Protein AF-A0A1Y2I4Z7-F1 (afdb_monomer_lite)

Organism: Trametes coccinea (strain BRFM310) (NCBI:txid1353009)

Structure (mmCIF, N/CA/C/O backbone):
data_AF-A0A1Y2I4Z7-F1
#
_entry.id   AF-A0A1Y2I4Z7-F1
#
loop_
_atom_site.group_PDB
_atom_site.id
_atom_site.type_symbol
_atom_site.label_atom_id
_atom_site.label_alt_id
_atom_site.label_comp_id
_atom_site.label_asym_id
_atom_site.label_entity_id
_atom_site.label_seq_id
_atom_site.pdbx_PDB_ins_code
_atom_site.Cartn_x
_atom_site.Cartn_y
_atom_site.Cartn_z
_atom_site.occupancy
_atom_site.B_iso_or_equiv
_atom_site.auth_seq_id
_atom_site.auth_comp_id
_atom_site.auth_asym_id
_atom_site.auth_atom_id
_atom_site.pdbx_PDB_model_num
ATOM 1 N N . MET A 1 1 ? 44.985 -21.380 -40.571 1.00 80.31 1 MET A N 1
ATOM 2 C CA . MET A 1 1 ? 44.219 -20.378 -41.349 1.00 80.31 1 MET A CA 1
ATOM 3 C C . MET A 1 1 ? 42.754 -20.768 -41.270 1.00 80.31 1 MET A C 1
ATOM 5 O O . MET A 1 1 ? 42.508 -21.941 -41.023 1.00 80.31 1 MET A O 1
ATOM 9 N N . ILE A 1 2 ? 41.824 -19.826 -41.401 1.00 89.62 2 ILE A N 1
ATOM 10 C CA . ILE A 1 2 ? 40.376 -20.087 -41.290 1.00 89.62 2 ILE A CA 1
ATOM 11 C C . ILE A 1 2 ? 39.738 -19.894 -42.669 1.00 89.62 2 ILE A C 1
ATOM 13 O O . ILE A 1 2 ? 40.166 -19.005 -43.411 1.00 89.62 2 ILE A O 1
ATOM 17 N N . SER A 1 3 ? 38.774 -20.738 -43.043 1.00 92.12 3 SER A N 1
ATOM 18 C CA . SER A 1 3 ? 38.054 -20.562 -44.308 1.00 92.12 3 SER A CA 1
ATOM 19 C C . SER A 1 3 ? 37.173 -19.303 -44.256 1.00 92.12 3 SER A C 1
ATOM 21 O O . SER A 1 3 ? 36.785 -18.843 -43.183 1.00 92.12 3 SER A O 1
ATOM 23 N N . ILE A 1 4 ? 36.870 -18.706 -45.410 1.00 88.81 4 ILE A N 1
ATOM 24 C CA . ILE A 1 4 ? 35.991 -17.526 -45.450 1.00 88.81 4 ILE A CA 1
ATOM 25 C C . ILE A 1 4 ? 34.579 -17.900 -44.980 1.00 88.81 4 ILE A C 1
ATOM 27 O O . ILE A 1 4 ? 33.973 -17.138 -44.234 1.00 88.81 4 ILE A O 1
ATOM 31 N N . GLU A 1 5 ? 34.089 -19.083 -45.360 1.00 89.38 5 GLU A N 1
ATOM 32 C CA . GLU A 1 5 ? 32.770 -19.594 -44.968 1.00 89.38 5 GLU A CA 1
ATOM 33 C C . GLU A 1 5 ? 32.648 -19.730 -43.445 1.00 89.38 5 GLU A C 1
ATOM 35 O O . GLU A 1 5 ? 31.709 -19.190 -42.861 1.00 89.38 5 GLU A O 1
ATOM 40 N N . ASP A 1 6 ? 33.640 -20.342 -42.788 1.00 91.25 6 ASP A N 1
ATOM 41 C CA . ASP A 1 6 ? 33.650 -20.487 -41.325 1.00 91.25 6 ASP A CA 1
ATOM 42 C C . ASP A 1 6 ? 33.709 -19.126 -40.620 1.00 91.25 6 ASP A C 1
ATOM 44 O O . ASP A 1 6 ? 33.075 -18.918 -39.586 1.00 91.25 6 ASP A O 1
ATOM 48 N N . ALA A 1 7 ? 34.467 -18.173 -41.171 1.00 89.81 7 ALA A N 1
ATOM 49 C CA . ALA A 1 7 ? 34.598 -16.848 -40.578 1.00 89.81 7 ALA A CA 1
ATOM 50 C C . ALA A 1 7 ? 33.303 -16.028 -40.684 1.00 89.81 7 ALA A C 1
ATOM 52 O O . ALA A 1 7 ? 32.932 -15.351 -39.724 1.00 89.81 7 ALA A O 1
ATOM 53 N N . VAL A 1 8 ? 32.604 -16.110 -41.821 1.00 91.00 8 VAL A N 1
ATOM 54 C CA . VAL A 1 8 ? 31.287 -15.483 -42.018 1.00 91.00 8 VAL A CA 1
ATOM 55 C C . VAL A 1 8 ? 30.248 -16.122 -41.095 1.00 91.00 8 VAL A C 1
ATOM 57 O O . VAL A 1 8 ? 29.536 -15.402 -40.397 1.00 91.00 8 VAL A O 1
ATOM 60 N N . ALA A 1 9 ? 30.210 -17.455 -41.012 1.00 92.94 9 ALA A N 1
ATOM 61 C CA . ALA A 1 9 ? 29.310 -18.160 -40.100 1.00 92.94 9 ALA A CA 1
ATOM 62 C C . ALA A 1 9 ? 29.535 -17.739 -38.636 1.00 92.94 9 ALA A C 1
ATOM 64 O O . ALA A 1 9 ? 28.575 -17.448 -37.924 1.00 92.94 9 ALA A O 1
ATOM 65 N N . ALA A 1 10 ? 30.796 -17.608 -38.209 1.00 92.81 10 ALA A N 1
ATOM 66 C CA . ALA A 1 10 ? 31.134 -17.142 -36.865 1.00 92.81 10 ALA A CA 1
ATOM 67 C C . ALA A 1 10 ? 30.670 -15.697 -36.597 1.00 92.81 10 ALA A C 1
ATOM 69 O O . ALA A 1 10 ? 30.219 -15.394 -35.495 1.00 92.81 10 ALA A O 1
ATOM 70 N N . VAL A 1 11 ? 30.751 -14.794 -37.582 1.00 93.38 11 VAL A N 1
ATOM 71 C CA . VAL A 1 11 ? 30.206 -13.428 -37.452 1.00 93.38 11 VAL A CA 1
ATOM 72 C C . VAL A 1 11 ? 28.692 -13.467 -37.264 1.00 93.38 11 VAL A C 1
ATOM 74 O O . VAL A 1 11 ? 28.186 -12.847 -36.331 1.00 93.38 11 VAL A O 1
ATOM 77 N N . GLN A 1 12 ? 27.979 -14.235 -38.087 1.00 93.31 12 GLN A N 1
ATOM 78 C CA . GLN A 1 12 ? 26.522 -14.362 -38.001 1.00 93.31 12 GLN A CA 1
ATOM 79 C C . GLN A 1 12 ? 26.073 -14.964 -36.664 1.00 93.31 12 GLN A C 1
ATOM 81 O O . GLN A 1 12 ? 25.123 -14.471 -36.051 1.00 93.31 12 GLN A O 1
ATOM 86 N N . GLU A 1 13 ? 26.787 -15.980 -36.174 1.00 95.44 13 GLU A N 1
ATOM 87 C CA . GLU A 1 13 ? 26.562 -16.562 -34.849 1.00 95.44 13 GLU A CA 1
ATOM 88 C C . GLU A 1 13 ? 26.750 -15.514 -33.743 1.00 95.44 13 GLU A C 1
ATOM 90 O O . GLU A 1 13 ? 25.919 -15.397 -32.839 1.00 95.44 13 GLU A O 1
ATOM 95 N N . LYS A 1 14 ? 27.802 -14.692 -33.831 1.00 94.56 14 LYS A N 1
ATOM 96 C CA . LYS A 1 14 ? 28.059 -13.625 -32.857 1.00 94.56 14 LYS A CA 1
ATOM 97 C C . LYS A 1 14 ? 27.005 -12.522 -32.899 1.00 94.56 14 LYS A C 1
ATOM 99 O O . LYS A 1 14 ? 26.568 -12.079 -31.838 1.00 94.56 14 LYS A O 1
ATOM 104 N N . GLU A 1 15 ? 26.544 -12.111 -34.078 1.00 94.75 15 GLU A N 1
ATOM 105 C CA . GLU A 1 15 ? 25.423 -11.170 -34.184 1.00 94.75 15 GLU A CA 1
ATOM 106 C C . GLU A 1 15 ? 24.140 -11.742 -33.568 1.00 94.75 15 GLU A C 1
ATOM 108 O O . GLU A 1 15 ? 23.418 -11.033 -32.864 1.00 94.75 15 GLU A O 1
ATOM 113 N N . ALA A 1 16 ? 23.855 -13.027 -33.799 1.00 93.94 16 ALA A N 1
ATOM 114 C CA . ALA A 1 16 ? 22.710 -13.705 -33.198 1.00 93.94 16 ALA A CA 1
ATOM 115 C C . ALA A 1 16 ? 22.830 -13.777 -31.665 1.00 93.94 16 ALA A C 1
ATOM 117 O O . ALA A 1 16 ? 21.845 -1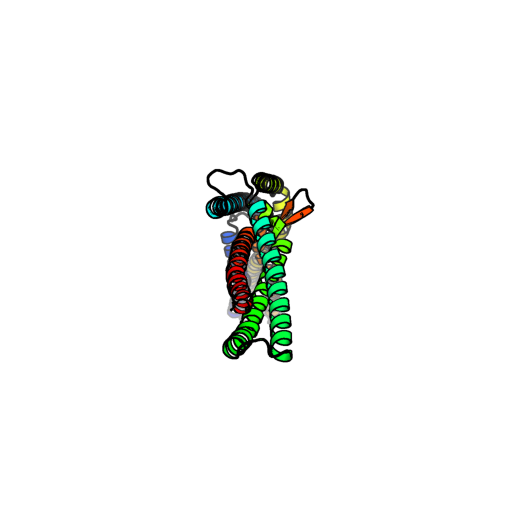3.538 -30.961 1.00 93.94 16 ALA A O 1
ATOM 118 N N . ALA A 1 17 ? 24.031 -14.030 -31.139 1.00 93.12 17 ALA A N 1
ATOM 119 C CA . ALA A 1 17 ? 24.298 -14.012 -29.703 1.00 93.12 17 ALA A CA 1
ATOM 120 C C . ALA A 1 17 ? 24.079 -12.616 -29.093 1.00 93.12 17 ALA A C 1
ATOM 122 O O . ALA A 1 17 ? 23.440 -12.506 -28.048 1.00 93.12 17 ALA A O 1
ATOM 123 N N . ILE A 1 18 ? 24.518 -11.544 -29.766 1.00 94.00 18 ILE A N 1
ATOM 124 C CA . ILE A 1 18 ? 24.272 -10.159 -29.324 1.00 94.00 18 ILE A CA 1
ATOM 125 C C . ILE A 1 18 ? 22.769 -9.850 -29.315 1.00 94.00 18 ILE A C 1
ATOM 127 O O . ILE A 1 18 ? 22.261 -9.333 -28.321 1.00 94.00 18 ILE A O 1
ATOM 131 N N . ARG A 1 19 ? 22.032 -10.215 -30.377 1.00 91.50 19 ARG A N 1
ATOM 132 C CA . ARG A 1 19 ? 20.564 -10.055 -30.418 1.00 91.50 19 ARG A CA 1
ATOM 133 C C . ARG A 1 19 ? 19.892 -10.806 -29.267 1.00 91.50 19 ARG A C 1
ATOM 135 O O . ARG A 1 19 ? 19.023 -10.253 -28.604 1.00 91.50 19 ARG A O 1
ATOM 142 N N . THR A 1 20 ? 20.340 -12.027 -28.983 1.00 90.88 20 THR A N 1
ATOM 143 C CA . THR A 1 20 ? 19.824 -12.842 -27.872 1.00 90.88 20 THR A CA 1
ATOM 144 C C . THR A 1 20 ? 20.112 -12.197 -26.512 1.00 90.88 20 THR A C 1
ATOM 146 O O . THR A 1 20 ? 19.221 -12.129 -25.671 1.00 90.88 20 THR A O 1
ATOM 149 N N . ALA A 1 21 ? 21.314 -11.649 -26.306 1.00 87.69 21 ALA A N 1
ATOM 150 C CA . ALA A 1 21 ? 21.679 -10.940 -25.077 1.00 87.69 21 ALA A CA 1
ATOM 151 C C . ALA A 1 21 ? 20.853 -9.654 -24.847 1.00 87.69 21 ALA A C 1
ATOM 153 O O . ALA A 1 21 ? 20.693 -9.204 -23.708 1.00 87.69 21 ALA A O 1
ATOM 154 N N . CYS A 1 22 ? 20.315 -9.057 -25.914 1.00 88.56 22 CYS A N 1
ATOM 155 C CA . CYS A 1 22 ? 19.410 -7.909 -25.837 1.00 88.56 22 CYS A CA 1
ATOM 156 C C . CYS A 1 22 ? 17.930 -8.305 -25.687 1.00 88.56 22 CYS A C 1
ATOM 158 O O . CYS A 1 22 ? 17.182 -7.588 -25.026 1.00 88.56 22 CYS A O 1
ATOM 160 N N . PHE A 1 23 ? 17.524 -9.460 -26.218 1.00 88.00 23 PHE A N 1
ATOM 161 C CA . PHE A 1 23 ? 16.122 -9.882 -26.321 1.00 88.00 23 PHE A CA 1
ATOM 162 C C . PHE A 1 23 ? 15.366 -9.937 -24.983 1.00 88.00 23 PHE A C 1
ATOM 164 O O . PHE A 1 23 ? 14.227 -9.478 -24.895 1.00 88.00 23 PHE A O 1
ATOM 171 N N . ASP A 1 24 ? 15.992 -10.460 -23.922 1.00 83.50 24 ASP A N 1
ATOM 172 C CA . ASP A 1 24 ? 15.374 -10.535 -22.586 1.00 83.50 24 ASP A CA 1
ATOM 173 C C . ASP A 1 24 ? 14.920 -9.158 -22.084 1.00 83.50 24 ASP A C 1
ATOM 175 O O . ASP A 1 24 ? 13.867 -9.019 -21.457 1.00 83.50 24 ASP A O 1
ATOM 179 N N . TYR A 1 25 ? 15.710 -8.127 -22.376 1.00 85.75 25 TYR A N 1
ATOM 180 C CA . TYR A 1 25 ? 15.371 -6.770 -21.990 1.00 85.75 25 TYR A CA 1
ATOM 181 C C . TYR A 1 25 ? 14.267 -6.182 -22.846 1.00 85.75 25 TYR A C 1
ATOM 183 O O . TYR A 1 25 ? 13.399 -5.523 -22.292 1.00 85.75 25 TYR A O 1
ATOM 191 N N . ASP A 1 26 ? 14.268 -6.414 -24.156 1.00 88.50 26 ASP A N 1
ATOM 192 C CA . ASP A 1 26 ? 13.215 -5.890 -25.028 1.00 88.50 26 ASP A CA 1
ATOM 193 C C . ASP A 1 26 ? 11.845 -6.431 -24.598 1.00 88.50 26 ASP A C 1
ATOM 195 O O . ASP A 1 26 ? 10.867 -5.683 -24.531 1.00 88.50 26 ASP A O 1
ATOM 199 N N . ASN A 1 27 ? 11.795 -7.700 -24.179 1.00 90.31 27 ASN A N 1
ATOM 200 C CA . ASN A 1 27 ? 10.605 -8.294 -23.572 1.00 90.31 27 ASN A CA 1
ATOM 201 C C . ASN A 1 27 ? 10.235 -7.638 -22.236 1.00 90.31 27 ASN A C 1
ATOM 203 O O . ASN A 1 27 ? 9.069 -7.304 -22.014 1.00 90.31 27 ASN A O 1
ATOM 207 N N . ALA A 1 28 ? 11.206 -7.433 -21.344 1.00 90.81 28 ALA A N 1
ATOM 208 C CA . ALA A 1 28 ? 10.962 -6.807 -20.045 1.00 90.81 28 ALA A CA 1
ATOM 209 C C . ALA A 1 28 ? 10.522 -5.337 -20.185 1.00 90.81 28 ALA A C 1
ATOM 211 O O . ALA A 1 28 ? 9.597 -4.889 -19.506 1.00 90.81 28 ALA A O 1
ATOM 212 N N . LEU A 1 29 ? 11.120 -4.602 -21.123 1.00 92.94 29 LEU A N 1
ATOM 213 C CA . LEU A 1 29 ? 10.752 -3.242 -21.486 1.00 92.94 29 LEU A CA 1
ATOM 214 C C . LEU A 1 29 ? 9.343 -3.210 -22.076 1.00 92.94 29 LEU A C 1
ATOM 216 O O . LEU A 1 29 ? 8.536 -2.368 -21.687 1.00 92.94 29 LEU A O 1
ATOM 220 N N . HIS A 1 30 ? 9.013 -4.142 -22.970 1.00 92.69 30 HIS A N 1
ATOM 221 C CA . HIS A 1 30 ? 7.664 -4.270 -23.509 1.00 92.69 30 HIS A CA 1
ATOM 222 C C . HIS A 1 30 ? 6.633 -4.505 -22.395 1.00 92.69 30 HIS A C 1
ATOM 224 O O . HIS A 1 30 ? 5.622 -3.802 -22.334 1.00 92.69 30 HIS A O 1
ATOM 230 N N . HIS A 1 31 ? 6.917 -5.420 -21.463 1.00 93.75 31 HIS A N 1
ATOM 231 C CA . HIS A 1 31 ? 6.061 -5.683 -20.306 1.00 93.75 31 HIS A CA 1
ATOM 232 C C . HIS A 1 31 ? 5.896 -4.446 -19.409 1.00 93.75 31 HIS A C 1
ATOM 234 O O . HIS A 1 31 ? 4.776 -4.097 -19.020 1.00 93.75 31 HIS A O 1
ATOM 240 N N . MET A 1 32 ? 6.992 -3.742 -19.110 1.00 95.19 32 MET A N 1
ATOM 241 C CA . MET A 1 32 ? 6.952 -2.483 -18.367 1.00 95.19 32 MET A CA 1
ATOM 242 C C . MET A 1 32 ? 6.052 -1.470 -19.082 1.00 95.19 32 MET A C 1
ATOM 244 O O . MET A 1 32 ? 5.158 -0.895 -18.464 1.00 95.19 32 MET A O 1
ATOM 248 N N . ARG A 1 33 ? 6.215 -1.289 -20.396 1.00 94.69 33 ARG A N 1
ATOM 249 C CA . ARG A 1 33 ? 5.416 -0.335 -21.174 1.00 94.69 33 ARG A CA 1
ATOM 250 C C . ARG A 1 33 ? 3.927 -0.662 -21.161 1.00 94.69 33 ARG A C 1
ATOM 252 O O . ARG A 1 33 ? 3.115 0.247 -20.987 1.00 94.69 33 ARG A O 1
ATOM 259 N N . GLN A 1 34 ? 3.568 -1.939 -21.286 1.00 94.56 34 GLN A N 1
ATOM 260 C CA . GLN A 1 34 ? 2.180 -2.394 -21.163 1.00 94.56 34 GLN A CA 1
ATOM 261 C C . GLN A 1 34 ? 1.612 -2.113 -19.766 1.00 94.56 34 GLN A C 1
ATOM 263 O O . GLN A 1 34 ? 0.509 -1.577 -19.639 1.00 94.56 34 GLN A O 1
ATOM 268 N N . THR A 1 35 ? 2.382 -2.428 -18.723 1.00 94.12 35 THR A N 1
ATOM 269 C CA . THR A 1 35 ? 1.971 -2.265 -17.321 1.00 94.12 35 THR A CA 1
ATOM 270 C C . THR A 1 35 ? 1.777 -0.792 -16.962 1.00 94.12 35 THR A C 1
ATOM 272 O O . THR A 1 35 ? 0.745 -0.407 -16.406 1.00 94.12 35 THR A O 1
ATOM 275 N N . LEU A 1 36 ? 2.732 0.057 -17.350 1.00 94.00 36 LEU A N 1
ATOM 276 C CA . LEU A 1 36 ? 2.693 1.503 -17.127 1.00 94.00 36 LEU A CA 1
ATOM 277 C C . LEU A 1 36 ? 1.777 2.241 -18.116 1.00 94.00 36 LEU A C 1
ATOM 279 O O . LEU A 1 36 ? 1.454 3.409 -17.898 1.00 94.00 36 LEU A O 1
ATOM 283 N N . ARG A 1 37 ? 1.327 1.560 -19.178 1.00 94.00 37 ARG A N 1
ATOM 284 C CA . ARG A 1 37 ? 0.538 2.109 -20.293 1.00 94.00 37 ARG A CA 1
ATOM 285 C C . ARG A 1 37 ? 1.202 3.318 -20.960 1.00 94.00 37 ARG A C 1
ATOM 287 O O . ARG A 1 37 ? 0.533 4.304 -21.266 1.00 94.00 37 ARG A O 1
ATOM 294 N N . VAL A 1 38 ? 2.512 3.237 -21.184 1.00 95.06 38 VAL A N 1
ATOM 295 C CA . VAL A 1 38 ? 3.279 4.282 -21.880 1.00 95.06 38 VAL A CA 1
ATOM 296 C C . VAL A 1 38 ? 3.427 3.966 -23.381 1.00 95.06 38 VAL A C 1
ATOM 298 O O . VAL A 1 38 ? 3.505 2.793 -23.763 1.00 95.06 38 VAL A O 1
ATOM 301 N N . PRO A 1 39 ? 3.444 4.989 -24.257 1.00 94.94 39 PRO A N 1
ATOM 302 C CA . PRO A 1 39 ? 3.499 4.810 -25.714 1.00 94.94 39 PRO A CA 1
ATOM 303 C C . PRO A 1 39 ? 4.858 4.278 -26.207 1.00 94.94 39 PRO A C 1
ATOM 305 O O . PRO A 1 39 ? 5.791 4.103 -25.427 1.00 94.94 39 PRO A O 1
ATOM 308 N N . ASP A 1 40 ? 4.983 3.998 -27.510 1.00 91.81 40 ASP A N 1
ATOM 309 C CA . ASP A 1 40 ? 6.268 3.604 -28.121 1.00 91.81 40 ASP A CA 1
ATOM 310 C C . ASP A 1 40 ? 7.291 4.740 -28.101 1.00 91.81 40 ASP A C 1
ATOM 312 O O . ASP A 1 40 ? 8.474 4.502 -27.872 1.00 91.81 40 ASP A O 1
ATOM 316 N N . SER A 1 41 ? 6.832 5.981 -28.274 1.00 93.81 41 SER A N 1
ATOM 317 C CA . SER A 1 41 ? 7.707 7.150 -28.223 1.00 93.81 41 SER A CA 1
ATOM 318 C C . SER A 1 41 ? 8.167 7.443 -26.792 1.00 93.81 41 SER A C 1
ATOM 320 O O . SER A 1 41 ? 7.356 7.802 -25.934 1.00 93.81 41 SER A O 1
ATOM 322 N N . GLN A 1 42 ? 9.479 7.329 -26.566 1.00 92.94 42 GLN A N 1
ATOM 323 C CA . GLN A 1 42 ? 10.150 7.579 -25.284 1.00 92.94 42 GLN A CA 1
ATOM 324 C C . GLN A 1 42 ? 9.929 9.006 -24.764 1.00 92.94 42 GLN A C 1
ATOM 326 O O . GLN A 1 42 ? 9.760 9.212 -23.565 1.00 92.94 42 GLN A O 1
ATOM 331 N N . GLU A 1 43 ? 9.841 9.987 -25.664 1.00 93.88 43 GLU A N 1
ATOM 332 C CA . GLU A 1 43 ? 9.617 11.402 -25.331 1.00 93.88 43 GLU A CA 1
ATOM 333 C C . GLU A 1 43 ? 8.268 11.643 -24.635 1.00 93.88 43 GLU A C 1
ATOM 335 O O . GLU A 1 43 ? 8.086 12.625 -23.917 1.00 93.88 43 GLU A O 1
ATOM 340 N N . LEU A 1 44 ? 7.311 10.732 -24.830 1.00 95.69 44 LEU A N 1
ATOM 341 C CA . LEU A 1 44 ? 5.965 10.823 -24.271 1.00 95.69 44 LEU A CA 1
ATOM 342 C C . LEU A 1 44 ? 5.778 9.978 -23.005 1.00 95.69 44 LEU A C 1
ATOM 344 O O . LEU A 1 44 ? 4.691 9.989 -22.427 1.00 95.69 44 LEU A O 1
ATOM 348 N N . TRP A 1 45 ? 6.793 9.231 -22.558 1.00 96.06 45 TRP A N 1
ATOM 349 C CA . TRP A 1 45 ? 6.653 8.329 -21.410 1.00 96.06 45 TRP A CA 1
ATOM 350 C C . TRP A 1 45 ? 6.317 9.076 -20.128 1.00 96.06 45 TRP A C 1
ATOM 352 O O . TRP A 1 45 ? 5.345 8.727 -19.460 1.00 96.06 45 TRP A O 1
ATOM 362 N N . LEU A 1 46 ? 7.072 10.132 -19.820 1.00 96.50 46 LEU A N 1
ATOM 363 C CA . LEU A 1 46 ? 6.890 10.902 -18.594 1.00 96.50 46 LEU A CA 1
ATOM 364 C C . LEU A 1 46 ? 5.496 11.538 -18.534 1.00 96.50 46 LEU A C 1
ATOM 366 O O . LEU A 1 46 ? 4.789 11.389 -17.541 1.00 96.50 46 LEU A O 1
ATOM 370 N N . SER A 1 47 ? 5.060 12.188 -19.615 1.00 96.25 47 SER A N 1
ATOM 371 C CA . SER A 1 47 ? 3.755 12.855 -19.664 1.00 96.25 47 SER A CA 1
ATOM 372 C C . SER A 1 47 ? 2.587 11.860 -19.601 1.00 96.25 47 SER A C 1
ATOM 374 O O . SER A 1 47 ? 1.630 12.082 -18.849 1.00 96.25 47 SER A O 1
ATOM 376 N N . ALA A 1 48 ? 2.675 10.733 -20.319 1.00 96.38 48 ALA A N 1
ATOM 377 C CA . ALA A 1 48 ? 1.670 9.670 -20.281 1.00 96.38 48 ALA A CA 1
ATOM 378 C C . ALA A 1 48 ? 1.582 9.014 -18.893 1.00 96.38 48 ALA A C 1
ATOM 380 O O . ALA A 1 48 ? 0.484 8.845 -18.350 1.00 96.38 48 ALA A O 1
ATOM 381 N N . PHE A 1 49 ? 2.732 8.703 -18.290 1.00 96.81 49 PHE A N 1
ATOM 382 C CA . PHE A 1 49 ? 2.813 8.140 -16.947 1.00 96.81 49 PHE A CA 1
ATOM 383 C C . PHE A 1 49 ? 2.234 9.103 -15.904 1.00 96.81 49 PHE A C 1
ATOM 385 O O . PHE A 1 49 ? 1.363 8.719 -15.123 1.00 96.81 49 PHE A O 1
ATOM 392 N N . THR A 1 50 ? 2.620 10.380 -15.937 1.00 96.38 50 THR A N 1
ATOM 393 C CA . THR A 1 50 ? 2.104 11.397 -15.013 1.00 96.38 50 THR A CA 1
ATOM 394 C C . THR A 1 50 ? 0.587 11.549 -15.121 1.00 96.38 50 THR A C 1
ATOM 396 O O . THR A 1 50 ? -0.111 11.580 -14.102 1.00 96.38 50 THR A O 1
ATOM 399 N N . ALA A 1 51 ? 0.037 11.574 -16.339 1.00 95.38 51 ALA A N 1
ATOM 400 C CA . ALA A 1 51 ? -1.411 11.598 -16.545 1.00 95.38 51 ALA A CA 1
ATOM 401 C C . ALA A 1 51 ? -2.098 10.358 -15.943 1.00 95.38 51 ALA A C 1
ATOM 403 O O . ALA A 1 51 ? -3.120 10.480 -15.254 1.00 95.38 51 ALA A O 1
ATOM 404 N N . ARG A 1 52 ? -1.511 9.171 -16.144 1.00 95.69 52 ARG A N 1
ATOM 405 C CA . ARG A 1 52 ? -2.015 7.908 -15.594 1.00 95.69 52 ARG A CA 1
ATOM 406 C C . ARG A 1 52 ? -1.988 7.891 -14.066 1.00 95.69 52 ARG A C 1
ATOM 408 O O . ARG A 1 52 ? -3.004 7.544 -13.462 1.00 95.69 52 ARG A O 1
ATOM 415 N N . ILE A 1 53 ? -0.887 8.302 -13.440 1.00 96.94 53 ILE A N 1
ATOM 416 C CA . ILE A 1 53 ? -0.766 8.365 -11.976 1.00 96.94 53 ILE A CA 1
ATOM 417 C C . ILE A 1 53 ? -1.761 9.359 -11.385 1.00 96.94 53 ILE A C 1
ATOM 419 O O . ILE A 1 53 ? -2.420 9.042 -10.398 1.00 96.94 53 ILE A O 1
ATOM 423 N N . LYS A 1 54 ? -1.964 10.529 -12.003 1.00 95.25 54 LYS A N 1
ATOM 424 C CA . LYS A 1 54 ? -2.981 11.494 -11.544 1.00 95.25 54 LYS A CA 1
ATOM 425 C C . LYS A 1 54 ? -4.391 10.914 -11.598 1.00 95.25 54 LYS A C 1
ATOM 427 O O . LYS A 1 54 ? -5.186 11.149 -10.684 1.00 95.25 54 LYS A O 1
ATOM 432 N N . PHE A 1 55 ? -4.704 10.168 -12.655 1.00 95.38 55 PHE A N 1
ATOM 433 C CA . PHE A 1 55 ? -5.979 9.470 -12.773 1.00 95.38 55 PHE A CA 1
ATOM 434 C C . PHE A 1 55 ? -6.139 8.415 -11.671 1.00 95.38 55 PHE A C 1
ATOM 436 O O . PHE A 1 55 ? -7.112 8.476 -10.922 1.00 95.38 55 PHE A O 1
ATOM 443 N N . LEU A 1 56 ? -5.156 7.524 -11.508 1.00 95.94 56 LEU A N 1
ATOM 444 C CA . LEU A 1 56 ? -5.168 6.487 -10.472 1.00 95.94 56 LEU A CA 1
ATOM 445 C C . LEU A 1 56 ? -5.254 7.079 -9.063 1.00 95.94 56 LEU A C 1
ATOM 447 O O . LEU A 1 56 ? -6.033 6.614 -8.241 1.00 95.94 56 LEU A O 1
ATOM 451 N N . ASN A 1 57 ? -4.531 8.163 -8.794 1.00 95.75 57 ASN A N 1
ATOM 452 C CA . ASN A 1 57 ? -4.590 8.863 -7.518 1.00 95.75 57 ASN A CA 1
ATOM 453 C C . ASN A 1 57 ? -5.972 9.462 -7.231 1.00 95.75 57 ASN A C 1
ATOM 455 O O . ASN A 1 57 ? -6.450 9.466 -6.094 1.00 95.75 57 ASN A O 1
ATOM 459 N N . LYS A 1 58 ? -6.632 9.999 -8.262 1.00 94.50 58 LYS A N 1
ATOM 460 C CA . LYS A 1 58 ? -8.010 10.481 -8.148 1.00 94.50 58 LYS A CA 1
ATOM 461 C C . LYS A 1 58 ? -8.967 9.325 -7.848 1.00 94.50 58 LYS A C 1
ATOM 463 O O . LYS A 1 58 ? -9.861 9.514 -7.023 1.00 94.50 58 LYS A O 1
ATOM 468 N N . GLU A 1 59 ? -8.793 8.173 -8.495 1.00 95.50 59 GLU A N 1
ATOM 469 C CA . GLU A 1 59 ? -9.578 6.964 -8.219 1.00 95.50 59 GLU A CA 1
ATOM 470 C C . GLU A 1 59 ? -9.355 6.460 -6.795 1.00 95.50 59 GLU A C 1
ATOM 472 O O . GLU A 1 59 ? -10.332 6.307 -6.069 1.00 95.50 59 GLU A O 1
ATOM 477 N N . TYR A 1 60 ? -8.098 6.321 -6.368 1.00 95.19 60 TYR A N 1
ATOM 478 C CA . TYR A 1 60 ? -7.714 5.941 -5.008 1.00 95.19 60 TYR A CA 1
ATOM 479 C C . TYR A 1 60 ? -8.385 6.839 -3.963 1.00 95.19 60 TYR A C 1
ATOM 481 O O . TYR A 1 60 ? -9.175 6.362 -3.156 1.00 95.19 60 TYR A O 1
ATOM 489 N N . ARG A 1 61 ? -8.211 8.166 -4.048 1.00 94.19 61 ARG A N 1
ATOM 490 C CA . ARG A 1 61 ? -8.836 9.101 -3.091 1.00 94.19 61 ARG A CA 1
ATOM 491 C C . ARG A 1 61 ? -10.367 9.064 -3.124 1.00 94.19 61 ARG A C 1
ATOM 493 O O . ARG A 1 61 ? -11.006 9.340 -2.107 1.00 94.19 61 ARG A O 1
ATOM 500 N N . ARG A 1 62 ? -10.980 8.769 -4.279 1.00 94.81 62 ARG A N 1
ATOM 501 C CA . ARG A 1 62 ? -12.437 8.572 -4.381 1.00 94.81 62 ARG A CA 1
ATOM 502 C C . ARG A 1 62 ? -12.857 7.286 -3.675 1.00 94.81 62 ARG A C 1
ATOM 504 O O . ARG A 1 62 ? -13.847 7.314 -2.953 1.00 94.81 62 ARG A O 1
ATOM 511 N N . GLN A 1 63 ? -12.115 6.204 -3.883 1.00 95.38 63 GLN A N 1
ATOM 512 C CA . GLN A 1 63 ? -12.358 4.911 -3.260 1.00 95.38 63 GLN A CA 1
ATOM 513 C C . GLN A 1 63 ? -12.228 5.013 -1.739 1.00 95.38 63 GLN A C 1
ATOM 515 O O . GLN A 1 63 ? -13.204 4.756 -1.048 1.00 95.38 63 GLN A O 1
ATOM 520 N N . THR A 1 64 ? -11.116 5.559 -1.233 1.00 94.06 64 THR A N 1
ATOM 521 C CA . THR A 1 64 ? -10.910 5.833 0.198 1.00 94.06 64 THR A CA 1
ATOM 522 C C . THR A 1 64 ? -12.057 6.637 0.802 1.00 94.06 64 THR A C 1
ATOM 524 O O . TH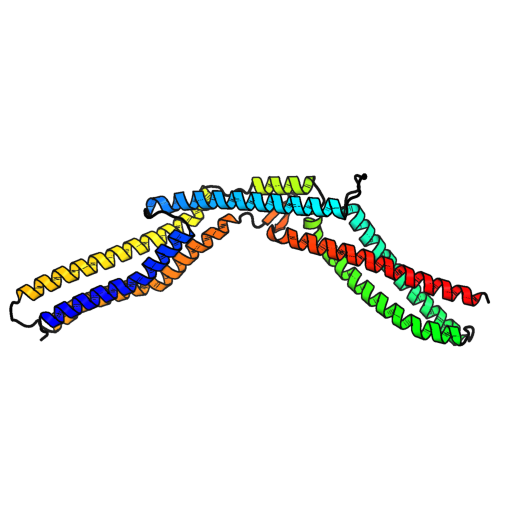R A 1 64 ? -12.561 6.300 1.870 1.00 94.06 64 THR A O 1
ATOM 527 N N . LYS A 1 65 ? -12.509 7.699 0.118 1.00 94.75 65 LYS A N 1
ATOM 528 C CA . LYS A 1 65 ? -13.658 8.489 0.574 1.00 94.75 65 LYS A CA 1
ATOM 529 C C . LYS A 1 65 ? -14.918 7.626 0.681 1.00 94.75 65 LYS A C 1
ATOM 531 O O . LYS A 1 65 ? -15.617 7.717 1.685 1.00 94.75 65 LYS A O 1
ATOM 536 N N . ASN A 1 66 ? -15.230 6.856 -0.358 1.00 95.31 66 ASN A N 1
ATOM 537 C CA . ASN A 1 66 ? -16.435 6.032 -0.399 1.00 95.31 66 ASN A CA 1
ATOM 538 C C . ASN A 1 66 ? -16.404 4.941 0.677 1.00 95.31 66 ASN A C 1
ATOM 540 O O . ASN A 1 66 ? -17.407 4.740 1.357 1.00 95.31 66 ASN A O 1
ATOM 544 N N . ASP A 1 67 ? -15.256 4.290 0.864 1.00 94.38 67 ASP A N 1
ATOM 545 C CA . ASP A 1 67 ? -15.063 3.250 1.875 1.00 94.38 67 ASP A CA 1
ATOM 546 C C . ASP A 1 67 ? -15.205 3.825 3.283 1.00 94.38 67 ASP A C 1
ATOM 548 O O . ASP A 1 67 ? -15.969 3.297 4.091 1.00 94.38 67 ASP A O 1
ATOM 552 N N . LEU A 1 68 ? -14.567 4.969 3.552 1.00 93.94 68 LEU A N 1
ATOM 553 C CA . LEU A 1 68 ? -14.708 5.668 4.826 1.00 93.94 68 LEU A CA 1
ATOM 554 C C . LEU A 1 68 ? -16.172 6.047 5.092 1.00 93.94 68 LEU A C 1
ATOM 556 O O . LEU A 1 68 ? -16.697 5.759 6.162 1.00 93.94 68 LEU A O 1
ATOM 560 N N . GLN A 1 69 ? -16.867 6.625 4.105 1.00 93.25 69 GLN A N 1
ATOM 561 C CA . GLN A 1 69 ? -18.288 6.965 4.231 1.00 93.25 69 GLN A CA 1
ATOM 562 C C . GLN A 1 69 ? -19.161 5.732 4.497 1.00 93.25 69 GLN A C 1
ATOM 564 O O . GLN A 1 69 ? -20.068 5.799 5.327 1.00 93.25 69 GLN A O 1
ATOM 569 N N . ALA A 1 70 ? -18.883 4.608 3.833 1.00 93.75 70 ALA A N 1
ATOM 570 C CA . ALA A 1 70 ? -19.603 3.359 4.048 1.00 93.75 70 ALA A CA 1
ATOM 571 C C . ALA A 1 70 ? -19.390 2.814 5.469 1.00 93.75 70 ALA A C 1
ATOM 573 O O . ALA A 1 70 ? -20.356 2.400 6.110 1.00 93.75 70 ALA A O 1
ATOM 574 N N . LEU A 1 71 ? -18.157 2.854 5.985 1.00 93.44 71 LEU A N 1
ATOM 575 C CA . LEU A 1 71 ? -17.850 2.452 7.361 1.00 93.44 71 LEU A CA 1
ATOM 576 C C . LEU A 1 71 ? -18.541 3.368 8.381 1.00 93.44 71 LEU A C 1
ATOM 578 O O . LEU A 1 71 ? -19.201 2.866 9.291 1.00 93.44 71 LEU A O 1
ATOM 582 N N . CYS A 1 72 ? -18.490 4.690 8.188 1.00 90.19 72 CYS A N 1
ATOM 583 C CA . CYS A 1 72 ? -19.200 5.651 9.039 1.00 90.19 72 CYS A CA 1
ATOM 584 C C . CYS A 1 72 ? -20.717 5.401 9.042 1.00 90.19 72 CYS A C 1
ATOM 586 O O . CYS A 1 72 ? -21.360 5.423 10.092 1.00 90.19 72 CYS A O 1
ATOM 588 N N . MET A 1 73 ? -21.307 5.132 7.873 1.00 89.12 73 MET A N 1
ATOM 589 C CA . MET A 1 73 ? -22.730 4.804 7.761 1.00 89.12 73 MET A CA 1
ATOM 590 C C . MET A 1 73 ? -23.080 3.510 8.496 1.00 89.12 73 MET A C 1
ATOM 592 O O . MET A 1 73 ? -24.055 3.499 9.243 1.00 89.12 73 MET A O 1
ATOM 596 N N . ARG A 1 74 ? -22.283 2.444 8.339 1.00 90.00 74 ARG A N 1
ATOM 597 C CA . ARG A 1 74 ? -22.489 1.179 9.068 1.00 90.00 74 ARG A CA 1
ATOM 598 C C . ARG A 1 74 ? -22.405 1.380 10.578 1.00 90.00 74 ARG A C 1
ATOM 600 O O . ARG A 1 74 ? -23.283 0.903 11.291 1.00 90.00 74 ARG A O 1
ATOM 607 N N . MET A 1 75 ? -21.410 2.137 11.047 1.00 87.69 75 MET A N 1
ATOM 608 C CA . MET A 1 75 ? -21.264 2.498 12.461 1.00 87.69 75 MET A CA 1
ATOM 609 C C . MET A 1 75 ? -22.516 3.192 13.000 1.00 87.69 75 MET A C 1
ATOM 611 O O . MET A 1 75 ? -23.058 2.785 14.025 1.00 87.69 75 MET A O 1
ATOM 615 N N . ARG A 1 76 ? -23.021 4.205 12.286 1.00 84.31 76 ARG A N 1
ATOM 616 C CA . ARG A 1 76 ? -24.238 4.931 12.682 1.00 84.31 76 ARG A CA 1
ATOM 617 C C . ARG A 1 76 ? -25.487 4.052 12.640 1.00 84.31 76 ARG A C 1
ATOM 619 O O . ARG A 1 76 ? -26.308 4.146 13.538 1.00 84.31 76 ARG A O 1
ATOM 626 N N . GLN A 1 77 ? -25.637 3.203 11.626 1.00 85.81 77 GLN A N 1
ATOM 627 C CA . GLN A 1 77 ? -26.812 2.337 11.482 1.00 85.81 77 GLN A CA 1
ATOM 628 C C . GLN A 1 77 ? -26.895 1.253 12.560 1.00 85.81 77 GLN A C 1
ATOM 630 O O . GLN A 1 77 ? -27.992 0.923 12.997 1.00 85.81 77 GLN A O 1
ATOM 635 N N . GLN A 1 78 ? -25.759 0.674 12.952 1.00 86.00 78 GLN A N 1
ATOM 636 C CA . GLN A 1 78 ? -25.725 -0.435 13.909 1.00 86.00 78 GLN A CA 1
ATOM 637 C C . GLN A 1 78 ? -25.668 0.028 15.365 1.00 86.00 78 GLN A C 1
ATOM 639 O O . GLN A 1 78 ? -26.209 -0.647 16.237 1.00 86.00 78 GLN A O 1
ATOM 644 N N . TYR A 1 79 ? -25.000 1.153 15.628 1.00 84.00 79 TYR A N 1
ATOM 645 C CA . TYR A 1 79 ? -24.677 1.591 16.989 1.00 84.00 79 TYR A CA 1
ATOM 646 C C . TYR A 1 79 ? -25.212 2.989 17.330 1.00 84.00 79 TYR A C 1
ATOM 648 O O . TYR A 1 79 ? -25.111 3.418 18.480 1.00 84.00 79 TYR A O 1
ATOM 656 N N . GLY A 1 80 ? -25.769 3.706 16.351 1.00 76.44 80 GLY A N 1
ATOM 657 C CA . GLY A 1 80 ? -26.532 4.933 16.571 1.00 76.44 80 GLY A CA 1
ATOM 658 C C . GLY A 1 80 ? -28.001 4.638 16.878 1.00 76.44 80 GLY A C 1
ATOM 659 O O . GLY A 1 80 ? -28.518 3.571 16.550 1.00 76.44 80 GLY A O 1
ATOM 660 N N . GLU A 1 81 ? -28.683 5.588 17.514 1.00 65.38 81 GLU A N 1
ATOM 661 C CA . GLU A 1 81 ? -30.129 5.508 17.730 1.00 65.38 81 GLU A CA 1
ATOM 662 C C . GLU A 1 81 ? -30.915 6.171 16.604 1.00 65.38 81 GLU A C 1
ATOM 664 O O . GLU A 1 81 ? -30.404 7.034 15.892 1.00 65.38 81 GLU A O 1
ATOM 669 N N . LYS A 1 82 ? -32.182 5.766 16.461 1.00 58.75 82 LYS A N 1
ATOM 670 C CA . LYS A 1 82 ? -33.070 6.284 15.417 1.00 58.75 82 LYS A CA 1
ATOM 671 C C . LYS A 1 82 ? -33.424 7.767 15.594 1.00 58.75 82 LYS A C 1
ATOM 673 O O . LYS A 1 82 ? -33.730 8.382 14.582 1.00 58.75 82 LYS A O 1
ATOM 678 N N . ASP A 1 83 ? -33.314 8.334 16.804 1.00 48.84 83 ASP A N 1
ATOM 679 C CA . ASP A 1 83 ? -33.816 9.689 17.102 1.00 48.84 83 ASP A CA 1
ATOM 680 C C . ASP A 1 83 ? -32.961 10.543 18.071 1.00 48.84 83 ASP A C 1
ATOM 682 O O . ASP A 1 83 ? -33.314 11.692 18.335 1.00 48.84 83 ASP A O 1
ATOM 686 N N . GLU A 1 84 ? -31.815 10.064 18.575 1.00 52.34 84 GLU A N 1
ATOM 687 C CA . GLU A 1 84 ? -30.972 10.847 19.495 1.00 52.34 84 GLU A CA 1
ATOM 688 C C . GLU A 1 84 ? -29.611 11.223 18.899 1.00 52.34 84 GLU A C 1
ATOM 690 O O . GLU A 1 84 ? -28.824 10.377 18.476 1.00 52.34 84 GLU A O 1
ATOM 695 N N . LEU A 1 85 ? -29.281 12.516 18.992 1.00 46.31 85 LEU A N 1
ATOM 696 C CA . LEU A 1 85 ? -27.958 13.115 18.751 1.00 46.31 85 LEU A CA 1
ATOM 697 C C . LEU A 1 85 ? -26.896 12.689 19.793 1.00 46.31 85 LEU A C 1
ATOM 699 O O . LEU A 1 85 ? -25.926 13.406 20.041 1.00 46.31 85 LEU A O 1
ATOM 703 N N . GLY A 1 86 ? -27.051 11.523 20.422 1.00 55.44 86 GLY A N 1
ATOM 704 C CA . GLY A 1 86 ? -26.000 10.918 21.225 1.00 55.44 86 GLY A CA 1
ATOM 705 C C . GLY A 1 86 ? -24.894 10.402 20.307 1.00 55.44 86 GLY A C 1
ATOM 706 O O . GLY A 1 86 ? -25.116 9.490 19.514 1.00 55.44 86 GLY A O 1
ATOM 707 N N . SER A 1 87 ? -23.687 10.965 20.409 1.00 71.06 87 SER A N 1
ATOM 708 C CA . SER A 1 87 ? -22.526 10.445 19.678 1.00 71.06 87 SER A CA 1
ATOM 709 C C . SER A 1 87 ? -22.319 8.967 20.030 1.00 71.06 87 SER A C 1
ATOM 711 O O . SER A 1 87 ? -22.211 8.627 21.210 1.00 71.06 87 SER A O 1
ATOM 713 N N . VAL A 1 88 ? -22.221 8.089 19.021 1.00 81.50 88 VAL A N 1
ATOM 714 C CA . VAL A 1 88 ? -21.871 6.656 19.177 1.00 81.50 88 VAL A CA 1
ATOM 715 C C . VAL A 1 88 ? -20.648 6.486 20.090 1.00 81.50 88 VAL A C 1
ATOM 717 O O . VAL A 1 88 ? -20.562 5.528 20.853 1.00 81.50 88 VAL A O 1
ATOM 720 N N . MET A 1 89 ? -19.740 7.466 20.084 1.00 82.75 89 MET A N 1
ATOM 721 C CA . MET A 1 89 ? -18.563 7.510 20.945 1.00 82.75 89 MET A CA 1
ATOM 722 C C . MET A 1 89 ? -18.915 7.649 22.428 1.00 82.75 89 MET A C 1
ATOM 724 O O . MET A 1 89 ? -18.332 6.960 23.255 1.00 82.75 89 MET A O 1
ATOM 728 N N . THR A 1 90 ? -19.855 8.527 22.782 1.00 83.75 90 THR A N 1
ATOM 729 C CA . THR A 1 90 ? -20.284 8.713 24.176 1.00 83.75 90 THR A CA 1
ATOM 730 C C . THR A 1 90 ? -20.889 7.425 24.722 1.00 83.75 90 THR A C 1
ATOM 732 O O . THR A 1 90 ? -20.577 7.020 25.837 1.00 83.75 90 THR A O 1
ATOM 735 N N . ARG A 1 91 ? -21.689 6.732 23.906 1.00 82.75 91 ARG A N 1
ATOM 736 C CA . ARG A 1 91 ? -22.287 5.439 24.269 1.00 82.75 91 ARG A CA 1
ATOM 737 C C . AR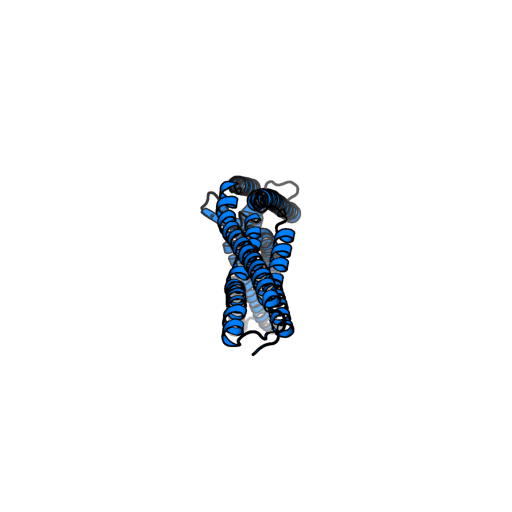G A 1 91 ? -21.239 4.351 24.412 1.00 82.75 91 ARG A C 1
ATOM 739 O O . ARG A 1 91 ? -21.276 3.597 25.375 1.00 82.75 91 ARG A O 1
ATOM 746 N N . PHE A 1 92 ? -20.299 4.282 23.473 1.00 85.88 92 PHE A N 1
ATOM 747 C CA . PHE A 1 92 ? -19.190 3.343 23.558 1.00 85.88 92 PHE A CA 1
ATOM 748 C C . PHE A 1 92 ? -18.380 3.566 24.838 1.00 85.88 92 PHE A C 1
ATOM 750 O O . PHE A 1 92 ? -18.206 2.627 25.603 1.00 85.88 92 PHE A O 1
ATOM 757 N N . LYS A 1 93 ? -17.986 4.811 25.136 1.00 87.88 93 LYS A N 1
ATOM 758 C CA . LYS A 1 93 ? -17.281 5.153 26.381 1.00 87.88 93 LYS A CA 1
ATOM 759 C C . LYS A 1 93 ? -18.081 4.776 27.626 1.00 87.88 93 LYS A C 1
ATOM 761 O O . LYS A 1 93 ? -17.539 4.110 28.494 1.00 87.88 93 LYS A O 1
ATOM 766 N N . SER A 1 94 ? -19.374 5.098 27.663 1.00 88.19 94 SER A N 1
ATOM 767 C CA . SER A 1 94 ? -20.254 4.716 28.774 1.00 88.19 94 SER A CA 1
ATOM 768 C C . SER A 1 94 ? -20.354 3.195 28.949 1.00 88.19 94 SER A C 1
ATOM 770 O O . SER A 1 94 ? -20.367 2.714 30.077 1.00 88.19 94 SER A O 1
ATOM 772 N N . LYS A 1 95 ? -20.361 2.413 27.860 1.00 8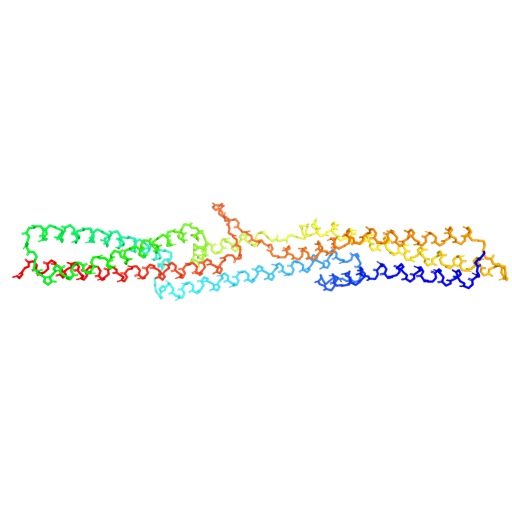7.81 95 LYS A N 1
ATOM 773 C CA . LYS A 1 95 ? -20.312 0.942 27.934 1.00 87.81 95 LYS A CA 1
ATOM 774 C C . LYS A 1 95 ? -18.974 0.419 28.445 1.00 87.81 95 LYS A C 1
ATOM 776 O O . LYS A 1 95 ? -18.962 -0.550 29.195 1.00 87.81 95 LYS A O 1
ATOM 781 N N . VAL A 1 96 ? -17.865 1.036 28.041 1.00 89.94 96 VAL A N 1
ATOM 782 C CA . VAL A 1 96 ? -16.525 0.688 28.536 1.00 89.94 96 VAL A CA 1
ATOM 783 C C . VAL A 1 96 ? -16.416 0.972 30.035 1.00 89.94 96 VAL A C 1
ATOM 785 O O . VAL A 1 96 ? -15.926 0.124 30.780 1.00 89.94 96 VAL A O 1
ATOM 788 N N . GLU A 1 97 ? -16.905 2.131 30.478 1.00 91.38 97 GLU A N 1
ATOM 789 C CA . GLU A 1 97 ? -16.981 2.512 31.893 1.00 91.38 97 GLU A CA 1
ATOM 790 C C . GLU A 1 97 ? -17.852 1.519 32.670 1.00 91.38 97 GLU A C 1
ATOM 792 O O . GLU A 1 97 ? -17.358 0.890 33.599 1.00 91.38 97 GLU A O 1
ATOM 797 N N . ALA A 1 98 ? -19.080 1.255 32.212 1.00 88.69 98 ALA A N 1
ATOM 798 C CA . ALA A 1 98 ? -19.979 0.298 32.857 1.00 88.69 98 ALA A CA 1
ATOM 799 C C . ALA A 1 98 ? -19.380 -1.116 32.946 1.00 88.69 98 ALA A C 1
ATOM 801 O O . ALA A 1 98 ? -19.445 -1.743 33.998 1.00 88.69 98 ALA A O 1
ATOM 802 N N . ALA A 1 99 ? -18.755 -1.622 31.878 1.00 88.62 99 ALA A N 1
ATOM 803 C CA . ALA A 1 99 ? -18.090 -2.926 31.902 1.00 88.62 99 ALA A CA 1
ATOM 804 C C . ALA A 1 99 ? -16.910 -2.957 32.892 1.00 88.62 99 ALA A C 1
ATOM 806 O O . ALA A 1 99 ? -16.676 -3.966 33.558 1.00 88.62 99 ALA A O 1
ATOM 807 N N . THR A 1 100 ? -16.179 -1.847 33.011 1.00 90.44 100 THR A N 1
ATOM 808 C CA . THR A 1 100 ? -15.059 -1.713 33.950 1.00 90.44 100 THR A CA 1
ATOM 809 C C . THR A 1 100 ? -15.543 -1.663 35.397 1.00 90.44 100 THR A C 1
ATOM 811 O O . THR A 1 100 ? -15.003 -2.386 36.234 1.00 90.44 100 THR A O 1
ATOM 814 N N . ASP A 1 101 ? -16.573 -0.870 35.684 1.00 90.06 101 ASP A N 1
ATOM 815 C CA . ASP A 1 101 ? -17.174 -0.762 37.015 1.00 90.06 101 ASP A CA 1
ATOM 816 C C . ASP A 1 101 ? -17.760 -2.106 37.458 1.00 90.06 101 ASP A C 1
ATOM 818 O O . ASP A 1 101 ? -17.531 -2.555 38.581 1.00 90.06 101 ASP A O 1
ATOM 822 N N . MET A 1 102 ? -18.428 -2.808 36.540 1.00 85.31 102 MET A N 1
ATOM 823 C CA . MET A 1 102 ? -18.992 -4.134 36.791 1.00 85.31 102 MET A CA 1
ATOM 824 C C . MET A 1 102 ? -17.920 -5.192 37.072 1.00 85.31 102 MET A C 1
ATOM 826 O O . MET A 1 102 ? -18.115 -6.047 37.939 1.00 85.31 102 MET A O 1
ATOM 830 N N . TYR A 1 103 ? -16.761 -5.122 36.409 1.00 89.88 103 TYR A N 1
ATOM 831 C CA . TYR A 1 103 ? -15.611 -5.965 36.749 1.00 89.88 103 TYR A CA 1
ATOM 832 C C . TYR A 1 103 ? -15.113 -5.699 38.178 1.00 89.88 103 TYR A C 1
ATOM 834 O O . TYR A 1 103 ? -14.919 -6.647 38.942 1.00 89.88 103 TYR A O 1
ATOM 842 N N . VAL A 1 104 ? -14.939 -4.425 38.550 1.00 90.94 104 VAL A N 1
ATOM 843 C CA . VAL A 1 104 ? -14.471 -4.029 39.891 1.00 90.94 104 VAL A CA 1
ATOM 844 C C . VAL A 1 104 ? -15.448 -4.499 40.969 1.00 90.94 104 VAL A C 1
ATOM 846 O O . VAL A 1 104 ? -15.032 -5.069 41.977 1.00 90.94 104 VAL A O 1
ATOM 849 N N . GLU A 1 105 ? -16.747 -4.327 40.734 1.00 89.25 105 GLU A N 1
ATOM 850 C CA . GLU A 1 105 ? -17.786 -4.783 41.654 1.00 89.25 105 GLU A CA 1
ATOM 851 C C . GLU A 1 105 ? -17.827 -6.315 41.756 1.00 89.25 105 GLU A C 1
ATOM 853 O O . GLU A 1 105 ? -17.867 -6.866 42.855 1.00 89.25 105 GLU A O 1
ATOM 858 N N . SER A 1 106 ? -17.720 -7.030 40.631 1.00 87.12 106 SER A N 1
ATOM 859 C CA . SER A 1 106 ? -17.673 -8.502 40.622 1.00 87.12 106 SER A CA 1
ATOM 860 C C . SER A 1 106 ? -16.459 -9.031 41.393 1.00 87.12 106 SER A C 1
ATOM 862 O O . SER A 1 106 ? -16.575 -10.011 42.131 1.00 87.12 106 SER A O 1
ATOM 864 N N . GLN A 1 107 ? -15.303 -8.370 41.270 1.00 91.69 107 GLN A N 1
ATOM 865 C CA . GLN A 1 107 ? -14.112 -8.695 42.051 1.00 91.69 107 GLN A CA 1
ATOM 866 C C . GLN A 1 107 ? -14.372 -8.525 43.556 1.00 91.69 107 GLN A C 1
ATOM 868 O O . GLN A 1 107 ? -14.138 -9.467 44.319 1.00 91.69 107 GLN A O 1
ATOM 873 N N . ARG A 1 108 ? -14.925 -7.375 43.967 1.00 91.94 108 ARG A N 1
ATOM 874 C CA . ARG A 1 108 ? -15.285 -7.090 45.367 1.00 91.94 108 ARG A CA 1
ATOM 875 C C . ARG A 1 108 ? -16.235 -8.150 45.933 1.00 91.94 108 ARG A C 1
ATOM 877 O O . ARG A 1 108 ? -15.988 -8.688 47.009 1.00 91.94 108 ARG A O 1
ATOM 884 N N . LEU A 1 109 ? -17.288 -8.501 45.192 1.00 88.50 109 LEU A N 1
ATOM 885 C CA . LEU A 1 109 ? -18.283 -9.489 45.622 1.00 88.50 109 LEU A CA 1
ATOM 886 C C . LEU A 1 109 ? -17.689 -10.895 45.803 1.00 88.50 109 LEU A C 1
ATOM 888 O O . LEU A 1 109 ? -18.083 -11.614 46.722 1.00 88.50 109 LEU A O 1
ATOM 892 N N . ILE A 1 110 ? -16.741 -11.311 44.956 1.00 90.56 110 ILE A N 1
ATOM 893 C CA . ILE A 1 110 ? -16.064 -12.613 45.103 1.00 90.56 110 ILE A CA 1
ATOM 894 C C . ILE A 1 110 ? -15.159 -12.627 46.336 1.00 90.56 110 ILE A C 1
ATOM 896 O O . ILE A 1 110 ? -15.114 -13.641 47.036 1.00 90.56 110 ILE A O 1
ATOM 900 N N . GLU A 1 111 ? -14.439 -11.533 46.593 1.00 91.38 111 GLU A N 1
ATOM 901 C CA . GLU A 1 111 ? -13.598 -11.376 47.785 1.00 91.38 111 GLU A CA 1
ATOM 902 C C . GLU A 1 111 ? -14.458 -11.440 49.062 1.00 91.38 111 GLU A C 1
ATOM 904 O O . GLU A 1 111 ? -14.186 -12.249 49.951 1.00 91.38 111 GLU A O 1
ATOM 909 N N . GLU A 1 112 ? -15.583 -10.719 49.100 1.00 89.88 112 GLU A N 1
ATOM 910 C CA . GLU A 1 112 ? -16.533 -10.747 50.224 1.00 89.88 112 GLU A CA 1
ATOM 911 C C . GLU A 1 112 ? -17.186 -12.119 50.433 1.00 89.88 112 GLU A C 1
ATOM 913 O O . GLU A 1 112 ? -17.345 -12.581 51.572 1.00 89.88 112 GLU A O 1
ATOM 918 N N . LEU A 1 113 ? -17.550 -12.800 49.341 1.00 89.25 113 LEU A N 1
ATOM 919 C CA . LEU A 1 113 ? -18.112 -14.148 49.387 1.00 89.25 113 LEU A CA 1
ATOM 920 C C . LEU A 1 113 ? -17.096 -15.152 49.941 1.00 89.25 113 LEU A C 1
ATOM 922 O O . LEU A 1 113 ? -17.460 -16.052 50.703 1.00 89.25 113 LEU A O 1
ATOM 926 N N . GLN A 1 114 ? -15.825 -15.002 49.571 1.00 90.12 114 GLN A N 1
ATOM 927 C CA . GLN A 1 114 ? -14.748 -15.846 50.066 1.00 90.12 114 GLN A CA 1
ATOM 928 C C . GLN A 1 114 ? -14.503 -15.632 51.560 1.00 90.12 114 GLN A C 1
ATOM 930 O O . GLN A 1 114 ? -14.488 -16.611 52.310 1.00 90.12 114 GLN A O 1
ATOM 935 N N . ASP A 1 115 ? -14.392 -14.383 52.002 1.00 90.44 115 ASP A N 1
ATOM 936 C CA . ASP A 1 115 ? -14.209 -14.054 53.416 1.00 90.44 115 ASP A CA 1
ATOM 937 C C . ASP A 1 115 ? -15.374 -14.571 54.270 1.00 90.44 115 ASP A C 1
ATOM 939 O O . ASP A 1 115 ? -15.172 -15.143 55.347 1.00 90.44 115 ASP A O 1
ATOM 943 N N . SER A 1 116 ? -16.605 -14.423 53.769 1.00 87.94 116 SER A N 1
ATOM 944 C CA . SER A 1 116 ? -17.818 -14.914 54.433 1.00 87.94 116 SER A CA 1
ATOM 945 C C . SER A 1 116 ? -17.848 -16.442 54.504 1.00 87.94 116 SER A C 1
ATOM 947 O O . SER A 1 116 ? -18.165 -17.009 55.553 1.00 87.94 116 SER A O 1
ATOM 949 N N . TYR A 1 117 ? -17.451 -17.128 53.427 1.00 90.00 117 TYR A N 1
ATOM 950 C CA . TYR A 1 117 ? -17.311 -18.583 53.413 1.00 90.00 117 TYR A CA 1
ATOM 951 C C . TYR A 1 117 ? -16.259 -19.065 54.423 1.00 90.00 117 TYR A C 1
ATOM 953 O O . TYR A 1 117 ? -16.534 -19.966 55.219 1.00 90.00 117 TYR A O 1
ATOM 961 N N . GLU A 1 118 ? -15.065 -18.469 54.430 1.00 92.00 118 GLU A N 1
ATOM 962 C CA . GLU A 1 118 ? -13.971 -18.861 55.325 1.00 92.00 118 GLU A CA 1
ATOM 963 C C . GLU A 1 118 ? -14.329 -18.636 56.800 1.00 92.00 118 GLU A C 1
ATOM 965 O O . GLU A 1 118 ? -14.077 -19.509 57.641 1.00 92.00 118 GLU A O 1
ATOM 970 N N . ARG A 1 119 ? -14.980 -17.508 57.108 1.00 91.25 119 ARG A N 1
ATOM 971 C CA . ARG A 1 119 ? -15.503 -17.199 58.446 1.00 91.25 119 ARG A CA 1
ATOM 972 C C . ARG A 1 119 ? -16.590 -18.188 58.864 1.00 91.25 119 ARG A C 1
ATOM 974 O O . ARG A 1 119 ? -16.464 -18.825 59.907 1.00 91.25 119 ARG A O 1
ATOM 981 N N . GLY A 1 120 ? -17.598 -18.400 58.021 1.00 88.31 120 GLY A N 1
ATOM 982 C CA . GLY A 1 120 ? -18.725 -19.285 58.313 1.00 88.31 120 GLY A CA 1
ATOM 983 C C . GLY A 1 120 ? -18.348 -20.769 58.427 1.00 88.31 120 GLY A C 1
ATOM 984 O O . GLY A 1 120 ? -18.987 -21.518 59.170 1.00 88.31 120 GLY A O 1
ATOM 985 N N . VAL A 1 121 ? -17.284 -21.212 57.747 1.00 88.88 121 VAL A N 1
ATOM 986 C CA . VAL A 1 121 ? -16.695 -22.547 57.953 1.00 88.88 121 VAL A CA 1
ATOM 987 C C . VAL A 1 121 ? -15.973 -22.629 59.299 1.00 88.88 121 VAL A C 1
ATOM 989 O O . VAL A 1 121 ? -16.162 -23.612 60.018 1.00 88.88 121 VAL A O 1
ATOM 992 N N . ARG A 1 122 ? -15.170 -21.614 59.650 1.00 92.38 122 ARG A N 1
ATOM 993 C CA . ARG A 1 122 ? -14.404 -21.555 60.908 1.00 92.38 122 ARG A CA 1
ATOM 994 C C . ARG A 1 122 ? -15.313 -21.513 62.136 1.00 92.38 122 ARG A C 1
ATOM 996 O O . ARG A 1 122 ? -15.076 -22.242 63.092 1.00 92.38 122 ARG A O 1
ATOM 1003 N N . GLU A 1 123 ? -16.358 -20.695 62.079 1.00 92.44 123 GLU A N 1
ATOM 1004 C CA . GLU A 1 123 ? -17.346 -20.503 63.150 1.00 92.44 123 GLU A CA 1
ATOM 1005 C C . GLU A 1 123 ? -18.447 -21.578 63.143 1.00 92.44 123 GLU A C 1
ATOM 1007 O O . GLU A 1 123 ? -19.305 -21.605 64.017 1.00 92.44 123 GLU A O 1
ATOM 1012 N N . GLN A 1 124 ? -18.414 -22.490 62.165 1.00 86.94 124 GLN A N 1
ATOM 1013 C CA . GLN A 1 124 ? -19.381 -23.573 61.964 1.00 86.94 124 GLN A CA 1
ATOM 1014 C C . GLN A 1 124 ? -20.836 -23.128 61.716 1.00 86.94 124 GLN A C 1
ATOM 1016 O O . GLN A 1 124 ? -21.744 -23.950 61.814 1.00 86.94 124 GLN A O 1
ATOM 1021 N N . VAL A 1 125 ? -21.051 -21.876 61.313 1.00 89.25 125 VAL A N 1
ATOM 1022 C CA . VAL A 1 125 ? -22.379 -21.269 61.114 1.00 89.25 125 VAL A CA 1
ATOM 1023 C C . VAL A 1 125 ? -23.051 -21.747 59.819 1.00 89.25 125 VAL A C 1
ATOM 1025 O O . VAL A 1 125 ? -24.265 -21.906 59.767 1.00 89.25 125 VAL A O 1
ATOM 1028 N N . LEU A 1 126 ? -22.277 -22.054 58.771 1.00 85.38 126 LEU A N 1
ATOM 1029 C CA . LEU A 1 126 ? -22.841 -22.464 57.476 1.00 85.38 126 LEU A CA 1
ATOM 1030 C C . LEU A 1 126 ? -23.335 -23.916 57.486 1.00 85.38 126 LEU A C 1
ATOM 1032 O O . LEU A 1 126 ? -22.610 -24.813 57.928 1.00 85.38 126 LEU A O 1
ATOM 1036 N N . THR A 1 127 ? -24.496 -24.184 56.885 1.00 87.94 127 THR A N 1
ATOM 1037 C CA . THR A 1 127 ? -24.998 -25.555 56.681 1.00 87.94 127 THR A CA 1
ATOM 1038 C C . THR A 1 127 ? -24.139 -26.336 55.673 1.00 87.94 127 THR A C 1
ATOM 1040 O O . THR A 1 127 ? -23.504 -25.762 54.784 1.00 87.94 127 THR A O 1
ATOM 1043 N N . ILE A 1 128 ? -24.109 -27.674 55.778 1.00 86.50 128 ILE A N 1
ATOM 1044 C CA . ILE A 1 128 ? -23.331 -28.534 54.860 1.00 86.50 128 ILE A CA 1
ATOM 1045 C C . ILE A 1 128 ? -23.692 -28.286 53.379 1.00 86.50 128 ILE A C 1
ATOM 1047 O O . ILE A 1 128 ? -22.761 -28.132 52.582 1.00 86.50 128 ILE A O 1
ATOM 1051 N N . PRO A 1 129 ? -24.981 -28.196 52.979 1.00 88.12 129 PRO A N 1
ATOM 1052 C CA . PRO A 1 129 ? -25.342 -27.914 51.589 1.00 88.12 129 PRO A CA 1
ATOM 1053 C C . PRO A 1 129 ? -24.764 -26.591 51.070 1.00 88.12 129 PRO A C 1
ATOM 1055 O O . PRO A 1 129 ? -24.208 -26.562 49.971 1.00 88.12 129 PRO A O 1
ATOM 1058 N N . VAL A 1 130 ? -24.808 -25.525 51.877 1.00 86.12 130 VAL A N 1
ATOM 1059 C CA . VAL A 1 130 ? -24.259 -24.206 51.515 1.00 86.12 130 VAL A CA 1
ATOM 1060 C C . VAL A 1 130 ? -22.743 -24.261 51.373 1.00 86.12 130 VAL A C 1
ATOM 1062 O O . VAL A 1 130 ? -22.199 -23.758 50.392 1.00 86.12 130 VAL A O 1
ATOM 1065 N N . ARG A 1 131 ? -22.045 -24.947 52.290 1.00 85.00 131 ARG A N 1
ATOM 1066 C CA . ARG A 1 131 ? -20.587 -25.128 52.192 1.00 85.00 131 ARG A CA 1
ATOM 1067 C C . ARG A 1 131 ? -20.194 -25.819 50.889 1.00 85.00 131 ARG A C 1
ATOM 1069 O O . ARG A 1 131 ? -19.250 -25.393 50.232 1.00 85.00 131 ARG A O 1
ATOM 1076 N N . VAL A 1 132 ? -20.910 -26.878 50.502 1.00 87.94 132 VAL A N 1
ATOM 1077 C CA . VAL A 1 132 ? -20.643 -27.606 49.249 1.00 87.94 132 VAL A CA 1
ATOM 1078 C C . VAL A 1 132 ? -20.936 -26.733 48.029 1.00 87.94 132 VAL A C 1
ATOM 1080 O O . VAL A 1 132 ? -20.148 -26.750 47.080 1.00 87.94 132 VAL A O 1
ATOM 1083 N N . LEU A 1 133 ? -22.031 -25.968 48.054 1.00 88.62 133 LEU A N 1
ATOM 1084 C CA . LEU A 1 133 ? -22.399 -25.042 46.984 1.00 88.62 133 LEU A CA 1
ATOM 1085 C C . LEU A 1 133 ? -21.316 -23.975 46.780 1.00 88.62 133 LEU A C 1
ATOM 1087 O O . LEU A 1 133 ? -20.750 -23.886 45.691 1.00 88.62 133 LEU A O 1
ATOM 1091 N N . LEU A 1 134 ? -20.972 -23.226 47.831 1.00 87.50 134 LEU A N 1
ATOM 1092 C CA . LEU A 1 134 ? -19.992 -22.137 47.769 1.00 87.50 134 LEU A CA 1
ATOM 1093 C C . LEU A 1 134 ? -18.590 -22.644 47.415 1.00 87.50 134 LEU A C 1
ATOM 1095 O O . LEU A 1 134 ? -17.937 -22.079 46.538 1.00 87.50 134 LEU A O 1
ATOM 1099 N N . ARG A 1 135 ? -18.163 -23.784 47.979 1.00 89.50 135 ARG A N 1
ATOM 1100 C CA . ARG A 1 135 ? -16.881 -24.427 47.638 1.00 89.50 135 ARG A CA 1
ATOM 1101 C C . ARG A 1 135 ? -16.770 -24.788 46.152 1.00 89.50 135 ARG A C 1
ATOM 1103 O O . ARG A 1 135 ? -15.665 -24.827 45.616 1.00 89.50 135 ARG A O 1
ATOM 1110 N N . ARG A 1 136 ? -17.893 -25.077 45.483 1.00 88.62 136 ARG A N 1
ATOM 1111 C CA . ARG A 1 136 ? -17.943 -25.347 44.035 1.00 88.62 136 ARG A CA 1
ATOM 1112 C C . ARG A 1 136 ? -18.099 -24.075 43.203 1.00 88.62 136 ARG A C 1
ATOM 1114 O O . ARG A 1 136 ? -17.550 -24.021 42.105 1.00 88.62 136 ARG A O 1
ATOM 1121 N N . ALA A 1 137 ? -18.847 -23.092 43.700 1.00 86.75 137 ALA A N 1
ATOM 1122 C CA . ALA A 1 137 ? -19.147 -21.853 42.992 1.00 86.75 137 ALA A CA 1
ATOM 1123 C C . ALA A 1 137 ? -17.945 -20.898 42.954 1.00 86.75 137 ALA A C 1
ATOM 1125 O O . ALA A 1 137 ? -17.578 -20.458 41.870 1.00 86.75 137 ALA A O 1
ATOM 1126 N N . ILE A 1 138 ? -17.275 -20.651 44.088 1.00 89.38 138 ILE A N 1
ATOM 1127 C CA . ILE A 1 138 ? -16.176 -19.671 44.196 1.00 89.38 138 ILE A CA 1
ATOM 1128 C C . ILE A 1 138 ? -15.066 -19.909 43.151 1.00 89.38 138 ILE A C 1
ATOM 1130 O O . ILE A 1 138 ? -14.708 -18.967 42.444 1.00 89.38 138 ILE A O 1
ATOM 1134 N N . PRO A 1 139 ? -14.539 -21.137 42.944 1.00 91.19 139 PRO A N 1
ATOM 1135 C CA . PRO A 1 139 ? -13.524 -21.360 41.913 1.00 91.19 139 PRO A CA 1
ATOM 1136 C C . PRO A 1 139 ? -14.023 -21.127 40.483 1.00 91.19 139 PRO A C 1
ATOM 1138 O O . PRO A 1 139 ? -13.220 -20.786 39.623 1.00 91.19 139 PRO A O 1
ATOM 1141 N N . ARG A 1 140 ? -15.318 -21.342 40.206 1.00 89.81 140 ARG A N 1
ATOM 1142 C CA . ARG A 1 140 ? -15.910 -21.059 38.886 1.00 89.81 140 ARG A CA 1
ATOM 1143 C C . ARG A 1 140 ? -16.016 -19.554 38.671 1.00 89.81 140 ARG A C 1
ATOM 1145 O O . ARG A 1 140 ? -15.514 -19.063 37.674 1.00 89.81 140 ARG A O 1
ATOM 1152 N N . LEU A 1 141 ? -16.555 -18.846 39.659 1.00 88.00 141 LEU A N 1
ATOM 1153 C CA . LEU A 1 141 ? -16.652 -17.387 39.687 1.00 88.00 141 LEU A CA 1
ATOM 1154 C C . LEU A 1 141 ? -15.289 -16.709 39.495 1.00 88.00 141 LEU A C 1
ATOM 1156 O O . LEU A 1 141 ? -15.169 -15.782 38.706 1.00 88.00 141 LEU A O 1
ATOM 1160 N N . ARG A 1 142 ? -14.230 -17.232 40.125 1.00 90.38 142 ARG A N 1
ATOM 1161 C CA . ARG A 1 142 ? -12.857 -16.752 39.903 1.00 90.38 142 ARG A CA 1
ATOM 1162 C C . ARG A 1 142 ? -12.374 -16.932 38.461 1.00 90.38 142 ARG A C 1
ATOM 1164 O O . ARG A 1 142 ? -11.689 -16.054 37.958 1.00 90.38 142 ARG A O 1
ATOM 1171 N N . ARG A 1 143 ? -12.709 -18.048 37.799 1.00 91.12 143 ARG A N 1
ATOM 1172 C CA . ARG A 1 143 ? -12.341 -18.257 36.384 1.00 91.12 143 ARG A CA 1
ATOM 1173 C C . ARG A 1 143 ? -13.045 -17.258 35.478 1.00 91.12 143 ARG A C 1
ATOM 1175 O O . ARG A 1 143 ? -12.391 -16.697 34.610 1.00 91.12 143 ARG A O 1
ATOM 1182 N N . GLU A 1 144 ? -14.336 -17.028 35.708 1.00 88.44 144 GLU A N 1
ATOM 1183 C CA . GLU A 1 144 ? -15.096 -16.010 34.974 1.00 88.44 144 GLU A CA 1
ATOM 1184 C C . GLU A 1 144 ? -14.496 -14.614 35.198 1.00 88.44 144 GLU A C 1
ATOM 1186 O O . GLU A 1 144 ? -14.294 -13.877 34.241 1.00 88.44 144 GLU A O 1
ATOM 1191 N N . LEU A 1 145 ? -14.090 -14.278 36.431 1.00 90.25 145 LEU A N 1
ATOM 1192 C CA . LEU A 1 145 ? -13.411 -13.007 36.709 1.00 90.25 145 LEU A CA 1
ATOM 1193 C C . LEU A 1 145 ? -12.088 -12.870 35.935 1.00 90.25 145 LEU A C 1
ATOM 1195 O O . LEU A 1 145 ? -11.809 -11.802 35.403 1.00 90.25 145 LEU A O 1
ATOM 1199 N N . THR A 1 146 ? -11.290 -13.938 35.827 1.00 91.81 146 THR A N 1
ATOM 1200 C CA . THR A 1 146 ? -10.055 -13.924 35.021 1.00 91.81 146 THR A CA 1
ATOM 1201 C C . THR A 1 146 ? -10.337 -13.682 33.535 1.00 91.81 146 THR A C 1
ATOM 1203 O O . THR A 1 146 ? -9.569 -12.986 32.874 1.00 91.81 146 THR A O 1
ATOM 1206 N N . ILE A 1 147 ? -11.437 -14.226 33.000 1.00 90.44 147 ILE A N 1
ATOM 1207 C CA . ILE A 1 147 ? -11.875 -13.940 31.624 1.00 90.44 147 ILE A CA 1
ATOM 1208 C C . ILE A 1 147 ? -12.256 -12.459 31.505 1.00 90.44 147 ILE A C 1
ATOM 1210 O O . ILE A 1 147 ? -11.744 -11.775 30.623 1.00 90.44 147 ILE A O 1
ATOM 1214 N N . CYS A 1 148 ? -13.051 -11.932 32.441 1.00 89.94 148 CYS A N 1
ATOM 1215 C CA . CYS A 1 148 ? -13.417 -10.515 32.457 1.00 89.94 148 CYS A CA 1
ATOM 1216 C C . CYS A 1 148 ? -12.197 -9.583 32.590 1.00 89.94 148 CYS A C 1
ATOM 1218 O O . CYS A 1 148 ? -12.188 -8.503 32.004 1.00 89.94 148 CYS A O 1
ATOM 1220 N N . GLU A 1 149 ? -11.156 -9.975 33.329 1.00 92.62 149 GLU A N 1
ATOM 1221 C CA . GLU A 1 149 ? -9.907 -9.208 33.430 1.00 92.62 149 GLU A CA 1
ATOM 1222 C C . GLU A 1 149 ? -9.182 -9.132 32.080 1.00 92.62 149 GLU A C 1
ATOM 1224 O O . GLU A 1 149 ? -8.738 -8.054 31.668 1.00 92.62 149 GLU A O 1
ATOM 1229 N N . HIS A 1 150 ? -9.092 -10.265 31.377 1.00 93.12 150 HIS A N 1
ATOM 1230 C CA . HIS A 1 150 ? -8.530 -10.326 30.031 1.00 93.12 150 HIS A CA 1
ATOM 1231 C C . HIS A 1 150 ? -9.322 -9.444 29.057 1.00 93.12 150 HIS A C 1
ATOM 1233 O O . HIS A 1 150 ? -8.744 -8.602 28.369 1.00 93.12 150 HIS A O 1
ATOM 1239 N N . ASP A 1 151 ? -10.645 -9.577 29.063 1.00 91.88 151 ASP A N 1
ATOM 1240 C CA . ASP A 1 151 ? -11.568 -8.804 28.235 1.00 91.88 151 ASP A CA 1
ATOM 1241 C C . ASP A 1 151 ? -11.465 -7.294 28.506 1.00 91.88 151 ASP A C 1
ATOM 1243 O O . ASP A 1 151 ? -11.392 -6.486 27.574 1.00 91.88 151 ASP A O 1
ATOM 1247 N N . ARG A 1 152 ? -11.335 -6.898 29.779 1.00 91.75 152 ARG A N 1
ATOM 1248 C CA . ARG A 1 152 ? -11.075 -5.507 30.175 1.00 91.75 152 ARG A CA 1
ATOM 1249 C C . ARG A 1 152 ? -9.777 -4.981 29.566 1.00 91.75 152 ARG A C 1
ATOM 1251 O O . ARG A 1 152 ? -9.744 -3.851 29.079 1.00 91.75 152 ARG A O 1
ATOM 1258 N N . ALA A 1 153 ? -8.709 -5.781 29.581 1.00 91.94 153 ALA A N 1
ATOM 1259 C CA . ALA A 1 153 ? -7.429 -5.398 28.988 1.00 91.94 153 ALA A CA 1
ATOM 1260 C C . ALA A 1 153 ? -7.526 -5.242 27.459 1.00 91.94 153 ALA A C 1
ATOM 1262 O O . ALA A 1 153 ? -6.976 -4.287 26.906 1.00 91.94 153 ALA A O 1
ATOM 1263 N N . VAL A 1 154 ? -8.278 -6.123 26.786 1.00 90.88 154 VAL A N 1
ATOM 1264 C CA . VAL A 1 154 ? -8.563 -6.023 25.343 1.00 90.88 154 VAL A CA 1
ATOM 1265 C C . VAL A 1 154 ? -9.289 -4.716 25.021 1.00 90.88 154 VAL A C 1
ATOM 1267 O O . VAL A 1 154 ? -8.870 -3.981 24.125 1.00 90.88 154 VAL A O 1
ATOM 1270 N N . VAL A 1 155 ? -10.341 -4.383 25.775 1.00 91.62 155 VAL A N 1
ATOM 1271 C CA . VAL A 1 155 ? -11.097 -3.133 25.598 1.00 91.62 155 VAL A CA 1
ATOM 1272 C C . VAL A 1 155 ? -10.224 -1.908 25.881 1.00 91.62 155 VAL A C 1
ATOM 1274 O O . VAL A 1 155 ? -10.294 -0.926 25.139 1.00 91.62 155 VAL A O 1
ATOM 1277 N N . ALA A 1 156 ? -9.375 -1.955 26.910 1.00 91.12 156 ALA A N 1
ATOM 1278 C CA . ALA A 1 156 ? -8.468 -0.861 27.248 1.00 91.12 156 ALA A CA 1
ATOM 1279 C C . ALA A 1 156 ? -7.438 -0.595 26.135 1.00 91.12 156 ALA A C 1
ATOM 1281 O O . ALA A 1 156 ? -7.277 0.556 25.726 1.00 91.12 156 ALA A O 1
ATOM 1282 N N . SER A 1 157 ? -6.796 -1.638 25.590 1.00 91.25 157 SER A N 1
ATOM 1283 C CA . SER A 1 157 ? -5.877 -1.498 24.446 1.00 91.25 157 SER A CA 1
ATOM 1284 C C . SER A 1 157 ? -6.610 -0.993 23.204 1.00 91.25 157 SER A C 1
ATOM 1286 O O . SER A 1 157 ? -6.179 -0.011 22.604 1.00 91.25 157 SER A O 1
ATOM 1288 N N . ALA A 1 158 ? -7.777 -1.560 22.874 1.00 89.44 158 ALA A N 1
ATOM 1289 C CA . ALA A 1 158 ? -8.595 -1.083 21.758 1.00 89.44 158 ALA A CA 1
ATOM 1290 C C . ALA A 1 158 ? -8.932 0.413 21.895 1.00 89.44 158 ALA A C 1
ATOM 1292 O O . ALA A 1 158 ? -8.803 1.187 20.946 1.00 89.44 158 ALA A O 1
ATOM 1293 N N . THR A 1 159 ? -9.313 0.836 23.100 1.00 87.62 159 THR A N 1
ATOM 1294 C CA . THR A 1 159 ? -9.652 2.229 23.403 1.00 87.62 159 THR A CA 1
ATOM 1295 C C . THR A 1 159 ? -8.423 3.133 23.377 1.00 87.62 159 THR A C 1
ATOM 1297 O O . THR A 1 159 ? -8.566 4.292 23.019 1.00 87.62 159 THR A O 1
ATOM 1300 N N . SER A 1 160 ? -7.224 2.659 23.718 1.00 89.75 160 SER A N 1
ATOM 1301 C CA . SER A 1 160 ? -6.017 3.496 23.690 1.00 89.75 160 SER A CA 1
ATOM 1302 C C . SER A 1 160 ? -5.436 3.628 22.282 1.00 89.75 160 SER A C 1
ATOM 1304 O O . SER A 1 160 ? -5.142 4.736 21.835 1.00 89.75 160 SER A O 1
ATOM 1306 N N . ASP A 1 161 ? -5.295 2.509 21.572 1.00 91.25 161 ASP A N 1
ATOM 1307 C CA . ASP A 1 161 ? -4.531 2.439 20.323 1.00 91.25 161 ASP A CA 1
ATOM 1308 C C . ASP A 1 161 ? -5.358 2.909 19.118 1.00 91.25 161 ASP A C 1
ATOM 1310 O O . ASP A 1 161 ? -4.828 3.482 18.163 1.00 91.25 161 ASP A O 1
ATOM 1314 N N . TRP A 1 162 ? -6.680 2.709 19.167 1.00 92.69 162 TRP A N 1
ATOM 1315 C CA . TRP A 1 162 ? -7.560 2.924 18.016 1.00 92.69 162 TRP A CA 1
ATOM 1316 C C . TRP A 1 162 ? -8.467 4.148 18.135 1.00 92.69 162 TRP A C 1
ATOM 1318 O O . TRP A 1 162 ? -9.132 4.504 17.161 1.00 92.69 162 TRP A O 1
ATOM 1328 N N . MET A 1 163 ? -8.467 4.856 19.272 1.00 88.69 163 MET A N 1
ATOM 1329 C CA . MET A 1 163 ? -9.334 6.024 19.501 1.00 88.69 163 MET A CA 1
ATOM 1330 C C . MET A 1 163 ? -9.314 7.075 18.383 1.00 88.69 163 MET A C 1
ATOM 1332 O O . MET A 1 163 ? -10.385 7.595 18.058 1.00 88.69 163 MET A O 1
ATOM 1336 N N . PRO A 1 164 ? -8.163 7.434 17.781 1.00 90.62 164 PRO A N 1
ATOM 1337 C CA . PRO A 1 164 ? -8.145 8.384 16.668 1.00 90.62 164 PRO A CA 1
ATOM 1338 C C . PRO A 1 164 ? -8.983 7.910 15.467 1.00 90.62 164 PRO A C 1
ATOM 1340 O O . PRO A 1 164 ? -9.802 8.662 14.937 1.00 90.62 164 PRO A O 1
ATOM 1343 N N . TYR A 1 165 ? -8.868 6.632 15.098 1.00 92.56 165 TYR A N 1
ATOM 1344 C CA . TYR A 1 165 ? -9.647 6.032 14.012 1.00 92.56 165 TYR A CA 1
ATOM 1345 C C . TYR A 1 165 ? -11.129 5.907 14.370 1.00 92.56 165 TYR A C 1
ATOM 1347 O O . TYR A 1 165 ? -11.996 6.189 13.545 1.00 92.56 165 TYR A O 1
ATOM 1355 N N . LEU A 1 166 ? -11.442 5.538 15.613 1.00 88.31 166 LEU A N 1
ATOM 1356 C CA . LEU A 1 166 ? -12.826 5.446 16.081 1.00 88.31 166 LEU A CA 1
ATOM 1357 C C . LEU A 1 166 ? -13.521 6.813 16.070 1.00 88.31 166 LEU A C 1
ATOM 1359 O O . LEU A 1 166 ? -14.667 6.920 15.630 1.00 88.31 166 LEU A O 1
ATOM 1363 N N . ARG A 1 167 ? -12.823 7.876 16.496 1.00 88.44 167 ARG A N 1
ATOM 1364 C CA . ARG A 1 167 ? -13.316 9.260 16.397 1.00 88.44 167 ARG A CA 1
ATOM 1365 C C . ARG A 1 167 ? -13.627 9.632 14.953 1.00 88.44 167 ARG A C 1
ATOM 1367 O O . ARG A 1 167 ? -14.710 10.155 14.700 1.00 88.44 167 ARG A O 1
ATOM 1374 N N . LEU A 1 168 ? -12.725 9.306 14.026 1.00 90.50 168 LEU A N 1
ATOM 1375 C CA . LEU A 1 168 ? -12.918 9.545 12.597 1.00 90.50 168 LEU A CA 1
ATOM 1376 C C . LEU A 1 168 ? -14.167 8.834 12.050 1.00 90.50 168 LEU A C 1
ATOM 1378 O O . LEU A 1 168 ? -14.950 9.446 11.328 1.00 90.50 168 LEU A O 1
ATOM 1382 N N . LEU A 1 169 ? -14.363 7.560 12.403 1.00 89.75 169 LEU A N 1
ATOM 1383 C CA . LEU A 1 169 ? -15.484 6.746 11.916 1.00 89.75 169 LEU A CA 1
ATOM 1384 C C . LEU A 1 169 ? -16.848 7.186 12.469 1.00 89.75 169 LEU A C 1
ATOM 1386 O O . LEU A 1 169 ? -17.889 6.930 11.863 1.00 89.75 169 LEU A O 1
ATOM 1390 N N . ILE A 1 170 ? -16.861 7.826 13.635 1.00 85.62 170 ILE A N 1
ATOM 1391 C CA . ILE A 1 170 ? -18.096 8.206 14.327 1.00 85.62 170 ILE A CA 1
ATOM 1392 C C . ILE A 1 170 ? -18.468 9.668 14.047 1.00 85.62 170 ILE A C 1
ATOM 1394 O O . ILE A 1 170 ? -19.647 9.987 13.868 1.00 85.62 170 ILE A O 1
ATOM 1398 N N . SER A 1 171 ? -17.480 10.562 13.990 1.00 84.62 171 SER A N 1
ATOM 1399 C CA . SER A 1 171 ? -17.691 12.005 13.908 1.00 84.62 171 SER A CA 1
ATOM 1400 C C . SER A 1 171 ? -17.699 12.519 12.468 1.00 84.62 171 SER A C 1
ATOM 1402 O O . SER A 1 171 ? -16.734 12.373 11.718 1.00 84.62 171 SER A O 1
ATOM 1404 N N . GLU A 1 172 ? -18.783 13.197 12.080 1.00 85.19 172 GLU A N 1
ATOM 1405 C CA . GLU A 1 172 ? -18.881 13.816 10.753 1.00 85.19 172 GLU A CA 1
ATOM 1406 C C . GLU A 1 172 ? -17.878 14.947 10.542 1.00 85.19 172 GLU A C 1
ATOM 1408 O O . GLU A 1 172 ? -17.366 15.122 9.434 1.00 85.19 172 GLU A O 1
ATOM 1413 N N . SER A 1 173 ? -17.604 15.717 11.597 1.00 87.62 173 SER A N 1
ATOM 1414 C CA . SER A 1 173 ? -16.660 16.829 11.537 1.00 87.62 173 SER A CA 1
ATOM 1415 C C . SER A 1 173 ? -15.234 16.319 11.340 1.00 87.62 173 SER A C 1
ATOM 1417 O O . SER A 1 173 ? -14.541 16.821 10.458 1.00 87.62 173 SER A O 1
ATOM 1419 N N . GLU A 1 174 ? -14.835 15.272 12.069 1.00 89.06 174 GLU A N 1
ATOM 1420 C CA . GLU A 1 174 ? -13.517 14.633 11.928 1.00 89.06 174 GLU A CA 1
ATOM 1421 C C . GLU A 1 174 ? -13.357 14.001 10.544 1.00 89.06 174 GLU A C 1
ATOM 1423 O O . GLU A 1 174 ? -12.350 14.216 9.870 1.00 89.06 174 GLU A O 1
ATOM 1428 N N . MET A 1 175 ? -14.381 13.286 10.060 1.00 90.81 175 MET A N 1
ATOM 1429 C CA . MET A 1 175 ? -14.382 12.735 8.703 1.00 90.81 175 MET A CA 1
ATOM 1430 C C . MET A 1 175 ? -14.243 13.842 7.652 1.00 90.81 175 MET A C 1
ATOM 1432 O O . MET A 1 175 ? -13.463 13.717 6.708 1.00 90.81 175 MET A O 1
ATOM 1436 N N . SER A 1 176 ? -14.986 14.939 7.801 1.00 91.06 176 SER A N 1
ATOM 1437 C CA . SER A 1 176 ? -14.931 16.069 6.866 1.00 91.06 176 SER A CA 1
ATOM 1438 C C . SER A 1 176 ? -13.554 16.728 6.857 1.00 91.06 176 SER A C 1
ATOM 1440 O O . SER A 1 176 ? -13.022 17.013 5.780 1.00 91.06 176 SER A O 1
ATOM 1442 N N . LEU A 1 177 ? -12.958 16.903 8.036 1.00 91.94 177 LEU A N 1
ATOM 1443 C CA . LEU A 1 177 ? -11.619 17.449 8.216 1.00 91.94 177 LEU A CA 1
ATOM 1444 C C . LEU A 1 177 ? -10.554 16.546 7.585 1.00 91.94 177 LEU A C 1
ATOM 1446 O O . LEU A 1 177 ? -9.756 17.012 6.774 1.00 91.94 177 LEU A O 1
ATOM 1450 N N . PHE A 1 178 ? -10.601 15.242 7.861 1.00 93.06 178 PHE A N 1
ATOM 1451 C CA . PHE A 1 178 ? -9.726 14.247 7.242 1.00 93.06 178 PHE A CA 1
ATOM 1452 C C . PHE A 1 178 ? -9.812 14.289 5.710 1.00 93.06 178 PHE A C 1
ATOM 1454 O O . PHE A 1 178 ? -8.797 14.374 5.015 1.00 93.06 178 PHE A O 1
ATOM 1461 N N . LEU A 1 179 ? -11.033 14.291 5.161 1.00 92.69 179 LEU A N 1
ATOM 1462 C CA . LEU A 1 179 ? -11.251 14.352 3.715 1.00 92.69 179 LEU A CA 1
ATOM 1463 C C . LEU A 1 179 ? -10.766 15.676 3.112 1.00 92.69 179 LEU A C 1
ATOM 1465 O O . LEU A 1 179 ? -10.327 15.693 1.958 1.00 92.69 179 LEU A O 1
ATOM 1469 N N . GLN A 1 180 ? -10.843 16.781 3.854 1.00 92.75 180 GLN A N 1
ATOM 1470 C CA . GLN A 1 180 ? -10.282 18.064 3.441 1.00 92.75 180 GLN A CA 1
ATOM 1471 C C . GLN A 1 180 ? -8.752 18.006 3.402 1.00 92.75 180 GLN A C 1
ATOM 1473 O O . GLN A 1 180 ? -8.173 18.366 2.376 1.00 92.75 180 GLN A O 1
ATOM 1478 N N . THR A 1 181 ? -8.098 17.483 4.439 1.00 92.31 181 THR A N 1
ATOM 1479 C CA . THR A 1 181 ? -6.636 17.322 4.474 1.00 92.31 181 THR A CA 1
ATOM 1480 C C . THR A 1 181 ? -6.148 16.408 3.350 1.00 92.31 181 THR A C 1
ATOM 1482 O O . THR A 1 181 ? -5.258 16.783 2.585 1.00 92.31 181 THR A O 1
ATOM 1485 N N . MET A 1 182 ? -6.815 15.272 3.131 1.00 91.62 182 MET A N 1
ATOM 1486 C CA . MET A 1 182 ? -6.514 14.359 2.021 1.00 91.62 182 MET A CA 1
ATOM 1487 C C . MET A 1 182 ? -6.690 15.028 0.643 1.00 91.62 182 MET A C 1
ATOM 1489 O O . MET A 1 182 ? -6.012 14.688 -0.329 1.00 91.62 182 MET A O 1
ATOM 1493 N N . ARG A 1 183 ? -7.603 16.002 0.514 1.00 90.25 183 ARG A N 1
ATOM 1494 C CA . ARG A 1 183 ? -7.756 16.802 -0.717 1.00 90.25 183 ARG A CA 1
ATOM 1495 C C . ARG A 1 183 ? -6.654 17.841 -0.900 1.00 90.25 183 ARG A C 1
ATOM 1497 O O . ARG A 1 183 ? -6.439 18.229 -2.048 1.00 90.25 183 ARG A O 1
ATOM 1504 N N . LEU A 1 184 ? -6.028 18.318 0.171 1.00 90.25 184 LEU A N 1
ATOM 1505 C CA . LEU A 1 184 ? -4.906 19.256 0.105 1.00 90.25 184 LEU A CA 1
ATOM 1506 C C . LEU A 1 184 ? -3.602 18.528 -0.245 1.00 90.25 184 LEU A C 1
ATOM 1508 O O . LEU A 1 184 ? -2.813 19.043 -1.027 1.00 90.25 184 LEU A O 1
ATOM 1512 N N . GLN A 1 185 ? -3.438 17.287 0.213 1.00 87.94 185 GLN A N 1
ATOM 1513 C CA . GLN A 1 185 ? -2.291 16.416 -0.083 1.00 87.94 185 GLN A CA 1
ATOM 1514 C C . GLN A 1 185 ? -2.392 15.705 -1.447 1.00 87.94 185 GLN A C 1
ATOM 1516 O O . GLN A 1 185 ? -1.987 14.555 -1.617 1.00 87.94 185 GLN A O 1
ATOM 1521 N N . LYS A 1 186 ? -2.973 16.370 -2.448 1.00 89.12 186 LYS A N 1
ATOM 1522 C CA . LYS A 1 186 ? -3.013 15.843 -3.817 1.00 89.12 186 LYS A CA 1
ATOM 1523 C C . LYS A 1 186 ? -1.605 15.783 -4.390 1.00 89.12 186 LYS A C 1
ATOM 1525 O O . LYS A 1 186 ? -0.848 16.739 -4.264 1.00 89.12 186 LYS A O 1
ATOM 1530 N N . LEU A 1 187 ? -1.316 14.716 -5.127 1.00 91.38 187 LEU A N 1
ATOM 1531 C CA . LEU A 1 187 ? -0.116 14.675 -5.953 1.00 91.38 187 LEU A CA 1
ATOM 1532 C C . LEU A 1 187 ? -0.166 15.775 -7.014 1.00 91.38 187 LEU A C 1
ATOM 1534 O O . LEU A 1 187 ? -1.101 15.833 -7.824 1.00 91.38 187 LEU A O 1
ATOM 1538 N N . SER A 1 188 ? 0.847 16.638 -7.005 1.00 92.00 188 SER A N 1
ATOM 1539 C CA . SER A 1 188 ? 1.091 17.585 -8.085 1.00 92.00 188 SER A CA 1
ATOM 1540 C C . SER A 1 188 ? 1.767 16.878 -9.261 1.00 92.00 188 SER A C 1
ATOM 1542 O O . SER A 1 188 ? 2.355 15.804 -9.113 1.00 92.00 188 SER A O 1
ATOM 1544 N N . THR A 1 189 ? 1.664 17.486 -10.443 1.00 94.19 189 THR A N 1
ATOM 1545 C CA . THR A 1 189 ? 2.406 17.048 -11.632 1.00 94.19 189 THR A CA 1
ATOM 1546 C C . THR A 1 189 ? 3.907 17.022 -11.321 1.00 94.19 189 THR A C 1
ATOM 1548 O O . THR A 1 189 ? 4.535 15.982 -11.475 1.00 94.19 189 THR A O 1
ATOM 1551 N N . ASP A 1 190 ? 4.430 18.108 -10.750 1.00 95.31 190 ASP A N 1
ATOM 1552 C CA . ASP A 1 190 ? 5.852 18.289 -10.443 1.00 95.31 190 ASP A CA 1
ATOM 1553 C C . ASP A 1 190 ? 6.399 17.219 -9.487 1.00 95.31 190 ASP A C 1
ATOM 1555 O O . ASP A 1 190 ? 7.511 16.730 -9.665 1.00 95.31 190 ASP A O 1
ATOM 1559 N N . THR A 1 191 ? 5.621 16.800 -8.479 1.00 94.06 191 THR A N 1
ATOM 1560 C CA . THR A 1 191 ? 6.042 15.731 -7.558 1.00 94.06 191 THR A CA 1
ATOM 1561 C C . THR A 1 191 ? 6.123 14.375 -8.254 1.00 94.06 191 THR A C 1
ATOM 1563 O O . THR A 1 191 ? 7.010 13.582 -7.939 1.00 94.06 191 THR A O 1
ATOM 1566 N N . ILE A 1 192 ? 5.199 14.084 -9.175 1.00 95.62 192 ILE A N 1
ATOM 1567 C CA . ILE A 1 192 ? 5.224 12.830 -9.937 1.00 95.62 192 ILE A CA 1
ATOM 1568 C C . ILE A 1 192 ? 6.406 12.849 -10.905 1.00 95.62 192 ILE A C 1
ATOM 1570 O O . ILE A 1 192 ? 7.184 11.898 -10.935 1.00 95.62 192 ILE A O 1
ATOM 1574 N N . GLU A 1 193 ? 6.575 13.945 -11.644 1.00 96.12 193 GLU A N 1
ATOM 1575 C CA . GLU A 1 193 ? 7.659 14.098 -12.613 1.00 96.12 193 GLU A CA 1
ATOM 1576 C C . GLU A 1 193 ? 9.031 14.052 -11.942 1.00 96.12 193 GLU A C 1
ATOM 1578 O O . GLU A 1 193 ? 9.897 13.310 -12.395 1.00 96.12 193 GLU A O 1
ATOM 1583 N N . GLY A 1 194 ? 9.203 14.734 -10.806 1.00 95.81 194 GLY A N 1
ATOM 1584 C CA . GLY A 1 194 ? 10.455 14.720 -10.048 1.00 95.81 194 GLY A CA 1
ATOM 1585 C C . GLY A 1 194 ? 10.871 13.332 -9.547 1.00 95.81 194 GLY A C 1
ATOM 1586 O O . GLY A 1 194 ? 12.059 13.088 -9.361 1.00 95.81 194 GLY A O 1
ATOM 1587 N N . LYS A 1 195 ? 9.918 12.406 -9.359 1.00 94.81 195 LYS A N 1
ATOM 1588 C CA . LYS A 1 195 ? 10.207 11.005 -9.007 1.00 94.81 195 LYS A CA 1
ATOM 1589 C C . LYS A 1 195 ? 10.404 10.114 -10.235 1.00 94.81 195 LYS A C 1
ATOM 1591 O O . LYS A 1 195 ? 11.252 9.230 -10.207 1.00 94.81 195 LYS A O 1
ATOM 1596 N N . ALA A 1 196 ? 9.620 10.325 -11.290 1.00 95.94 196 ALA A N 1
ATOM 1597 C CA . ALA A 1 196 ? 9.586 9.440 -12.452 1.00 95.94 196 ALA A CA 1
ATOM 1598 C C . ALA A 1 196 ? 10.674 9.741 -13.495 1.00 95.94 196 ALA A C 1
ATOM 1600 O O . ALA A 1 196 ? 11.218 8.810 -14.088 1.00 95.94 196 ALA A O 1
ATOM 1601 N N . ALA A 1 197 ? 11.012 11.017 -13.703 1.00 96.19 197 ALA A N 1
ATOM 1602 C CA . ALA A 1 197 ? 12.014 11.449 -14.676 1.00 96.19 197 ALA A CA 1
ATOM 1603 C C . ALA A 1 197 ? 13.366 10.718 -14.544 1.00 96.19 197 ALA A C 1
ATOM 1605 O O . ALA A 1 197 ? 13.782 10.116 -15.532 1.00 96.19 197 ALA A O 1
ATOM 1606 N N . PRO A 1 198 ? 14.020 10.651 -13.362 1.00 96.19 198 PRO A N 1
ATOM 1607 C CA . PRO A 1 198 ? 15.331 10.002 -13.256 1.00 96.19 198 PRO A CA 1
ATOM 1608 C C . PRO A 1 198 ? 15.294 8.509 -13.610 1.00 96.19 198 PRO A C 1
ATOM 1610 O O . PRO A 1 198 ? 16.245 7.988 -14.191 1.00 96.19 198 PRO A O 1
ATOM 1613 N N . VAL A 1 199 ? 14.194 7.818 -13.298 1.00 95.75 199 VAL A N 1
ATOM 1614 C CA . VAL A 1 199 ? 14.027 6.395 -13.623 1.00 95.75 199 VAL A CA 1
ATOM 1615 C C . VAL A 1 199 ? 13.871 6.209 -15.133 1.00 95.75 199 VAL A C 1
ATOM 1617 O O . VAL A 1 199 ? 14.565 5.383 -15.730 1.00 95.75 199 VAL A O 1
ATOM 1620 N N . PHE A 1 200 ? 13.013 7.007 -15.777 1.00 96.06 200 PHE A N 1
ATOM 1621 C CA . PHE A 1 200 ? 12.841 6.936 -17.229 1.00 96.06 200 PHE A CA 1
ATOM 1622 C C . PHE A 1 200 ? 14.099 7.354 -17.991 1.00 96.06 200 PHE A C 1
ATOM 1624 O O . PHE A 1 200 ? 14.441 6.685 -18.963 1.00 96.06 200 PHE A O 1
ATOM 1631 N N . ASP A 1 201 ? 14.830 8.369 -17.534 1.00 95.50 201 ASP A N 1
ATOM 1632 C CA . ASP A 1 201 ? 16.093 8.793 -18.148 1.00 95.50 201 ASP A CA 1
ATOM 1633 C C . ASP A 1 201 ? 17.138 7.667 -18.125 1.00 95.50 201 ASP A C 1
ATOM 1635 O O . ASP A 1 201 ? 17.800 7.404 -19.135 1.00 95.50 201 ASP A O 1
ATOM 1639 N N . CYS A 1 202 ? 17.246 6.944 -17.005 1.00 93.75 202 CYS A N 1
ATOM 1640 C CA . CYS A 1 202 ? 18.106 5.767 -16.892 1.00 93.75 202 CYS A CA 1
ATOM 1641 C C . CYS A 1 202 ? 17.709 4.666 -17.884 1.00 93.75 202 CYS A C 1
ATOM 1643 O O . CYS A 1 202 ? 18.572 4.119 -18.572 1.00 93.75 202 CYS A O 1
ATOM 1645 N N . ILE A 1 203 ? 16.416 4.355 -18.001 1.00 94.19 203 ILE A N 1
ATOM 1646 C CA . ILE A 1 203 ? 15.919 3.330 -18.934 1.00 94.19 203 ILE A CA 1
ATOM 1647 C C . ILE A 1 203 ? 16.168 3.750 -20.385 1.00 94.19 203 ILE A C 1
ATOM 1649 O O . ILE A 1 203 ? 16.665 2.953 -21.180 1.00 94.19 203 ILE A O 1
ATOM 1653 N N . ILE A 1 204 ? 15.870 5.004 -20.734 1.00 93.81 204 ILE A N 1
ATOM 1654 C CA . ILE A 1 204 ? 16.082 5.560 -22.077 1.00 93.81 204 ILE A CA 1
ATOM 1655 C C . ILE A 1 204 ? 17.560 5.486 -22.458 1.00 93.81 204 ILE A C 1
ATOM 1657 O O . ILE A 1 204 ? 17.886 5.061 -23.567 1.00 93.81 204 ILE A O 1
ATOM 1661 N N . LYS A 1 205 ? 18.461 5.850 -21.539 1.00 92.50 205 LYS A N 1
ATOM 1662 C CA . LYS A 1 205 ? 19.905 5.742 -21.763 1.00 92.50 205 LYS A CA 1
ATOM 1663 C C . LYS A 1 205 ? 20.315 4.305 -22.079 1.00 92.50 205 LYS A C 1
ATOM 1665 O O . LYS A 1 205 ? 21.023 4.080 -23.051 1.00 92.50 205 LYS A O 1
ATOM 1670 N N . VAL A 1 206 ? 19.821 3.335 -21.312 1.00 90.94 206 VAL A N 1
ATOM 1671 C CA . VAL A 1 206 ? 20.146 1.924 -21.550 1.00 90.94 206 VAL A CA 1
ATOM 1672 C C . VAL A 1 206 ? 19.564 1.410 -22.871 1.00 90.94 206 VAL A C 1
ATOM 1674 O O . VAL A 1 206 ? 20.216 0.618 -23.549 1.00 90.94 206 VAL A O 1
ATOM 1677 N N . CYS A 1 207 ? 18.380 1.879 -23.278 1.00 90.69 207 CYS A N 1
ATOM 1678 C CA . CYS A 1 207 ? 17.838 1.570 -24.606 1.00 90.69 207 CYS A CA 1
ATOM 1679 C C . CYS A 1 207 ? 18.771 2.081 -25.713 1.00 90.69 207 CYS A C 1
ATOM 1681 O O . CYS A 1 207 ? 19.133 1.317 -26.602 1.00 90.69 207 CYS A O 1
ATOM 1683 N N . LYS A 1 208 ? 19.227 3.337 -25.615 1.00 92.06 208 LYS A N 1
ATOM 1684 C CA . LYS A 1 208 ? 20.156 3.932 -26.590 1.00 92.06 208 LYS A CA 1
ATOM 1685 C C . LYS A 1 208 ? 21.487 3.185 -26.652 1.00 92.06 208 LYS A C 1
ATOM 1687 O O . LYS A 1 208 ? 21.929 2.839 -27.741 1.00 92.06 208 LYS A O 1
ATOM 1692 N N . ASP A 1 209 ? 22.081 2.871 -25.500 1.00 91.38 209 ASP A N 1
ATOM 1693 C CA . ASP A 1 209 ? 23.338 2.114 -25.431 1.00 91.38 209 ASP A CA 1
ATOM 1694 C C . ASP A 1 209 ? 23.206 0.737 -26.115 1.00 91.38 209 ASP A C 1
ATOM 1696 O O . ASP A 1 209 ? 24.152 0.242 -26.731 1.00 91.38 209 ASP A O 1
ATOM 1700 N N . ARG A 1 210 ? 22.026 0.108 -26.033 1.00 90.44 210 ARG A N 1
ATOM 1701 C CA . ARG A 1 210 ? 21.737 -1.161 -26.709 1.00 90.44 210 ARG A CA 1
ATOM 1702 C C . ARG A 1 210 ? 21.536 -1.025 -28.208 1.00 90.44 210 ARG A C 1
ATOM 1704 O O . ARG A 1 210 ? 22.085 -1.837 -28.954 1.00 90.44 210 ARG A O 1
ATOM 1711 N N . ASP A 1 211 ? 20.781 -0.022 -28.638 1.00 92.06 211 ASP A N 1
ATOM 1712 C CA . ASP A 1 211 ? 20.611 0.274 -30.060 1.00 92.06 211 ASP A CA 1
ATOM 1713 C C . ASP A 1 211 ? 21.979 0.530 -30.706 1.00 92.06 211 ASP A C 1
ATOM 1715 O O . ASP A 1 211 ? 22.276 -0.002 -31.776 1.00 92.06 211 ASP A O 1
ATOM 1719 N N . GLU A 1 212 ? 22.870 1.244 -30.010 1.00 94.94 212 GLU A N 1
ATOM 1720 C CA . GLU A 1 212 ? 24.259 1.443 -30.429 1.00 94.94 212 GLU A CA 1
ATOM 1721 C C . GLU A 1 212 ? 25.045 0.128 -30.532 1.00 94.94 212 GLU A C 1
ATOM 1723 O O . GLU A 1 212 ? 25.751 -0.069 -31.521 1.00 94.94 212 GLU A O 1
ATOM 1728 N N . ILE A 1 213 ? 24.908 -0.797 -29.572 1.00 94.12 213 ILE A N 1
ATOM 1729 C CA . ILE A 1 213 ? 25.546 -2.127 -29.636 1.00 94.12 213 ILE A CA 1
ATOM 1730 C C . ILE A 1 213 ? 25.052 -2.922 -30.855 1.00 94.12 213 ILE A C 1
ATOM 1732 O O . ILE A 1 213 ? 25.861 -3.525 -31.565 1.00 94.12 213 ILE A O 1
ATOM 1736 N N . LEU A 1 214 ? 23.743 -2.918 -31.127 1.00 94.00 214 LEU A N 1
ATOM 1737 C CA . LEU A 1 214 ? 23.150 -3.634 -32.264 1.00 94.00 214 LEU A CA 1
ATOM 1738 C C . LEU A 1 214 ? 23.566 -3.024 -33.611 1.00 94.00 214 LEU A C 1
ATOM 1740 O O . LEU A 1 214 ? 23.907 -3.756 -34.550 1.00 94.00 214 LEU A O 1
ATOM 1744 N N . LEU A 1 215 ? 23.585 -1.692 -33.702 1.00 95.56 215 LEU A N 1
ATOM 1745 C CA . LEU A 1 215 ? 24.066 -0.963 -34.876 1.00 95.56 215 LEU A CA 1
ATOM 1746 C C . LEU A 1 215 ? 25.565 -1.192 -35.100 1.00 95.56 215 LEU A C 1
ATOM 1748 O O . LEU A 1 215 ? 25.987 -1.448 -36.230 1.00 95.56 215 LEU A O 1
ATOM 1752 N N . GLU A 1 216 ? 26.375 -1.143 -34.038 1.00 96.25 216 GLU A N 1
ATOM 1753 C CA . GLU A 1 216 ? 27.812 -1.412 -34.102 1.00 96.25 216 GLU A CA 1
ATOM 1754 C C . GLU A 1 216 ? 28.078 -2.852 -34.550 1.00 96.25 216 GLU A C 1
ATOM 1756 O O . GLU A 1 216 ? 28.886 -3.052 -35.459 1.00 96.25 216 GLU A O 1
ATOM 1761 N N . SER A 1 217 ? 27.356 -3.830 -33.991 1.00 96.06 217 SER A N 1
ATOM 1762 C CA . SER A 1 217 ? 27.425 -5.236 -34.399 1.00 96.06 217 SER A CA 1
ATOM 1763 C C . SER A 1 217 ? 27.148 -5.395 -35.891 1.00 96.06 217 SER A C 1
ATOM 1765 O O . SER A 1 217 ? 27.997 -5.917 -36.608 1.00 96.06 217 SER A O 1
ATOM 1767 N N . SER A 1 218 ? 26.014 -4.871 -36.367 1.00 95.12 218 SER A N 1
ATOM 1768 C CA . SER A 1 218 ? 25.591 -4.989 -37.772 1.00 95.12 218 SER A CA 1
ATOM 1769 C C . SER A 1 218 ? 26.589 -4.325 -38.729 1.00 95.12 218 SER A C 1
ATOM 1771 O O . SER A 1 218 ? 26.908 -4.843 -39.801 1.00 95.12 218 SER A O 1
ATOM 1773 N N . ARG A 1 219 ? 27.142 -3.170 -38.332 1.00 96.44 219 ARG A N 1
ATOM 1774 C CA . ARG A 1 219 ? 28.168 -2.459 -39.105 1.00 96.44 219 ARG A CA 1
ATOM 1775 C C . ARG A 1 219 ? 29.477 -3.245 -39.172 1.00 96.44 219 ARG A C 1
ATOM 1777 O O . ARG A 1 219 ? 30.110 -3.282 -40.227 1.00 96.44 219 ARG A O 1
ATOM 1784 N N . LEU A 1 220 ? 29.916 -3.825 -38.052 1.00 95.19 220 LEU A N 1
ATOM 1785 C CA . LEU A 1 220 ? 31.125 -4.648 -38.003 1.00 95.19 220 LEU A CA 1
ATOM 1786 C C . LEU A 1 220 ? 30.954 -5.932 -38.816 1.00 95.19 220 LEU A C 1
ATOM 1788 O O . LEU A 1 220 ? 31.884 -6.285 -39.541 1.00 95.19 220 LEU A O 1
ATOM 1792 N N . GLY A 1 221 ? 29.785 -6.575 -38.734 1.00 93.69 221 GLY A N 1
ATOM 1793 C CA . GLY A 1 221 ? 29.448 -7.764 -39.511 1.00 93.69 221 GLY A CA 1
ATOM 1794 C C . GLY A 1 221 ? 29.581 -7.500 -41.003 1.00 93.69 221 GLY A C 1
ATOM 1795 O O . GLY A 1 221 ? 30.461 -8.069 -41.649 1.00 93.69 221 GLY A O 1
ATOM 1796 N N . LEU A 1 222 ? 28.837 -6.516 -41.518 1.00 93.94 222 LEU A N 1
ATOM 1797 C CA . LEU A 1 222 ? 28.894 -6.135 -42.932 1.00 93.94 222 LEU A CA 1
ATOM 1798 C C . LEU A 1 222 ? 30.314 -5.767 -43.390 1.00 93.94 222 LEU A C 1
ATOM 1800 O O . LEU A 1 222 ? 30.755 -6.183 -44.464 1.00 93.94 222 LEU A O 1
ATOM 1804 N N . LEU A 1 223 ? 31.046 -4.993 -42.580 1.00 95.06 223 LEU A N 1
ATOM 1805 C CA . LEU A 1 223 ? 32.414 -4.582 -42.897 1.00 95.06 223 LEU A CA 1
ATOM 1806 C C . LEU A 1 223 ? 33.355 -5.787 -43.015 1.00 95.06 223 LEU A C 1
ATOM 1808 O O . LEU A 1 223 ? 34.199 -5.818 -43.911 1.00 95.06 223 LEU A O 1
ATOM 1812 N N . TYR A 1 224 ? 33.262 -6.745 -42.093 1.00 93.56 224 TYR A N 1
ATOM 1813 C CA . TYR A 1 224 ? 34.171 -7.888 -42.052 1.00 93.56 224 TYR A CA 1
ATOM 1814 C C . TYR A 1 224 ? 33.810 -8.949 -43.082 1.00 93.56 224 TYR A C 1
ATOM 1816 O O . TYR A 1 224 ? 34.717 -9.434 -43.753 1.00 93.56 224 TYR A O 1
ATOM 1824 N N . GLU A 1 225 ? 32.524 -9.230 -43.287 1.00 91.81 225 GLU A N 1
ATOM 1825 C CA . GLU A 1 225 ? 32.065 -10.111 -44.362 1.00 91.81 225 GLU A CA 1
ATOM 1826 C C . GLU A 1 225 ? 32.513 -9.580 -45.731 1.00 91.81 225 GLU A C 1
ATOM 1828 O O . GLU A 1 225 ? 33.162 -10.301 -46.489 1.00 91.81 225 GLU A O 1
ATOM 1833 N N . SER A 1 226 ? 32.281 -8.289 -46.007 1.00 91.12 226 SER A N 1
ATOM 1834 C CA . SER A 1 226 ? 32.713 -7.649 -47.262 1.00 91.12 226 SER A CA 1
ATOM 1835 C C . SER A 1 226 ? 34.233 -7.698 -47.432 1.00 91.12 226 SER A C 1
ATOM 1837 O O . SER A 1 226 ? 34.746 -7.974 -48.519 1.00 91.12 226 SER A O 1
ATOM 1839 N N . HIS A 1 227 ? 34.976 -7.440 -46.350 1.00 90.12 227 HIS A N 1
ATOM 1840 C CA . HIS A 1 227 ? 36.432 -7.485 -46.375 1.00 90.12 227 HIS A CA 1
ATOM 1841 C C . HIS A 1 227 ? 36.942 -8.892 -46.673 1.00 90.12 227 HIS A C 1
ATOM 1843 O O . HIS A 1 227 ? 37.776 -9.047 -47.557 1.00 90.12 227 HIS A O 1
ATOM 1849 N N . TRP A 1 228 ? 36.437 -9.919 -45.994 1.00 90.81 228 TRP A N 1
ATOM 1850 C CA . TRP A 1 228 ? 36.898 -11.293 -46.178 1.00 90.81 228 TRP A CA 1
ATOM 1851 C C . TRP A 1 228 ? 36.502 -11.883 -47.526 1.00 90.81 228 TRP A C 1
ATOM 1853 O O . TRP A 1 228 ? 37.320 -12.554 -48.149 1.00 90.81 228 TRP A O 1
ATOM 1863 N N . GLN A 1 229 ? 35.315 -11.560 -48.037 1.00 87.06 229 GLN A N 1
ATOM 1864 C CA . GLN A 1 229 ? 34.910 -11.962 -49.386 1.00 87.06 229 GLN A CA 1
ATOM 1865 C C . GLN A 1 229 ? 35.829 -11.374 -50.472 1.00 87.06 229 GLN A C 1
ATOM 1867 O O . GLN A 1 229 ? 36.022 -11.997 -51.516 1.00 87.06 229 GLN A O 1
ATOM 1872 N N . SER A 1 230 ? 36.483 -10.232 -50.215 1.00 87.50 230 SER A N 1
ATOM 1873 C CA . SER A 1 230 ? 37.467 -9.657 -51.146 1.00 87.50 230 SER A CA 1
ATOM 1874 C C . SER A 1 230 ? 38.782 -10.453 -51.262 1.00 87.50 230 SER A C 1
ATOM 1876 O O . SER A 1 230 ? 39.523 -10.252 -52.223 1.00 87.50 230 SER A O 1
ATOM 1878 N N . TYR A 1 231 ? 39.064 -11.399 -50.350 1.00 81.56 231 TYR A N 1
ATOM 1879 C CA . TYR A 1 231 ? 40.266 -12.254 -50.397 1.00 81.56 231 TYR A CA 1
ATOM 1880 C C . TYR A 1 231 ? 40.165 -13.398 -51.433 1.00 81.56 231 TYR A C 1
ATOM 1882 O O . TYR A 1 231 ? 41.145 -14.110 -51.676 1.00 81.56 231 TYR A O 1
ATOM 1890 N N . GLY A 1 232 ? 39.005 -13.599 -52.070 1.00 76.56 232 GLY A N 1
ATOM 1891 C CA . GLY A 1 232 ? 38.814 -14.640 -53.085 1.00 76.56 232 GLY A CA 1
ATOM 1892 C C . GLY A 1 232 ? 38.873 -16.055 -52.496 1.00 76.56 232 GLY A C 1
ATOM 1893 O O . GLY A 1 232 ? 38.063 -16.404 -51.652 1.00 76.56 232 GLY A O 1
ATOM 1894 N N . ARG A 1 233 ? 39.814 -16.900 -52.950 1.00 74.38 233 ARG A N 1
ATOM 1895 C CA . ARG A 1 233 ? 40.004 -18.279 -52.430 1.00 74.38 233 ARG A CA 1
ATOM 1896 C C . ARG A 1 233 ? 41.027 -18.373 -51.289 1.00 74.38 233 ARG A C 1
ATOM 1898 O O . ARG A 1 233 ? 41.358 -19.474 -50.853 1.00 74.38 233 ARG A O 1
ATOM 1905 N N . ILE A 1 234 ? 41.587 -17.245 -50.853 1.00 79.81 234 ILE A N 1
ATOM 1906 C CA . ILE A 1 234 ? 42.653 -17.216 -49.849 1.00 79.81 234 ILE A CA 1
ATOM 1907 C C . ILE A 1 234 ? 42.030 -17.285 -48.452 1.00 79.81 234 ILE A C 1
ATOM 1909 O O . ILE A 1 234 ? 41.143 -16.507 -48.115 1.00 79.81 234 ILE A O 1
ATOM 1913 N N . ALA A 1 235 ? 42.512 -18.219 -47.632 1.00 85.62 235 ALA A N 1
ATOM 1914 C CA . ALA A 1 235 ? 42.075 -18.370 -46.249 1.00 85.62 235 ALA A CA 1
ATOM 1915 C C . ALA A 1 235 ? 42.518 -17.180 -45.373 1.00 85.62 235 ALA A C 1
ATOM 1917 O O . ALA A 1 235 ? 43.591 -16.605 -45.565 1.00 85.62 235 ALA A O 1
ATOM 1918 N N . ILE A 1 236 ? 41.718 -16.850 -44.360 1.00 88.94 236 ILE A N 1
ATOM 1919 C CA . ILE A 1 236 ? 41.958 -15.713 -43.469 1.00 88.94 236 ILE A CA 1
ATOM 1920 C C . ILE A 1 236 ? 43.071 -16.069 -42.466 1.00 88.94 236 ILE A C 1
ATOM 1922 O O . ILE A 1 236 ? 43.044 -17.150 -41.846 1.00 88.94 236 ILE A O 1
ATOM 1926 N N . PRO A 1 237 ? 44.057 -15.178 -42.243 1.00 91.44 237 PRO A N 1
ATOM 1927 C CA . PRO A 1 237 ? 45.052 -15.367 -41.198 1.00 91.44 237 PRO A CA 1
ATOM 1928 C C . PRO A 1 237 ? 44.391 -15.486 -39.821 1.00 91.44 237 PRO A C 1
ATOM 1930 O O . PRO A 1 237 ? 43.623 -14.624 -39.402 1.00 91.44 237 PRO A O 1
ATOM 1933 N N . HIS A 1 238 ? 44.751 -16.526 -39.066 1.00 90.38 238 HIS A N 1
ATOM 1934 C CA . HIS A 1 238 ? 44.125 -16.833 -37.773 1.00 90.38 238 HIS A CA 1
ATOM 1935 C C . HIS A 1 238 ? 44.177 -15.658 -36.778 1.00 90.38 238 HIS A C 1
ATOM 1937 O O . HIS A 1 238 ? 43.212 -15.373 -36.078 1.00 90.38 238 HIS A O 1
ATOM 1943 N N . ARG A 1 239 ? 45.294 -14.919 -36.753 1.00 91.56 239 ARG A N 1
ATOM 1944 C CA . ARG A 1 239 ? 45.457 -13.727 -35.906 1.00 91.56 239 ARG A CA 1
ATOM 1945 C C . ARG A 1 239 ? 44.479 -12.608 -36.273 1.00 91.56 239 ARG A C 1
ATOM 1947 O O . ARG A 1 239 ? 44.026 -11.882 -35.392 1.00 91.56 239 ARG A O 1
ATOM 1954 N N . GLU A 1 240 ? 44.184 -12.443 -37.561 1.00 91.12 240 GLU A N 1
ATOM 1955 C CA . GLU A 1 240 ? 43.221 -11.446 -38.019 1.00 91.12 240 GLU A CA 1
ATOM 1956 C C . GLU A 1 240 ? 41.803 -11.847 -37.614 1.00 91.12 240 GLU A C 1
ATOM 1958 O O . GLU A 1 240 ? 41.112 -11.032 -37.005 1.00 91.12 240 GLU A O 1
ATOM 1963 N N . TYR A 1 241 ? 41.431 -13.105 -37.868 1.00 92.94 241 TYR A N 1
ATOM 1964 C CA . TYR A 1 241 ? 40.158 -13.691 -37.448 1.00 92.94 241 TYR A CA 1
ATOM 1965 C C . TYR A 1 241 ? 39.900 -13.464 -35.952 1.00 92.94 241 TYR A C 1
ATOM 1967 O O . TYR A 1 241 ? 38.924 -12.806 -35.595 1.00 92.94 241 TYR A O 1
ATOM 1975 N N . LEU A 1 242 ? 40.825 -13.891 -35.082 1.00 93.06 242 LEU A N 1
ATOM 1976 C CA . LEU A 1 242 ? 40.671 -13.741 -33.630 1.00 93.06 242 LEU A CA 1
ATOM 1977 C C . LEU A 1 242 ? 40.496 -12.281 -33.205 1.00 93.06 242 LEU A C 1
ATOM 1979 O O . LEU A 1 242 ? 39.633 -11.966 -32.391 1.00 93.06 242 LEU A O 1
ATOM 1983 N N . ARG A 1 243 ? 41.286 -11.365 -33.778 1.00 93.31 243 ARG A N 1
ATOM 1984 C CA . ARG A 1 243 ? 41.187 -9.932 -33.466 1.00 93.31 243 ARG A CA 1
ATOM 1985 C C . ARG A 1 243 ? 39.831 -9.346 -33.869 1.00 93.31 243 ARG A C 1
ATOM 1987 O O . ARG A 1 243 ? 39.351 -8.418 -33.225 1.00 93.31 243 ARG A O 1
ATOM 1994 N N . LYS A 1 244 ? 39.259 -9.809 -34.981 1.00 92.56 244 LYS A N 1
ATOM 1995 C CA . LYS A 1 244 ? 38.005 -9.291 -35.542 1.00 92.56 244 LYS A CA 1
ATOM 1996 C C . LYS A 1 244 ? 36.798 -9.853 -34.796 1.00 92.56 244 LYS A C 1
ATOM 1998 O O . LYS A 1 244 ? 35.940 -9.066 -34.406 1.00 92.56 244 LYS A O 1
ATOM 2003 N N . ILE A 1 245 ? 36.795 -11.159 -34.525 1.00 94.06 245 ILE A N 1
ATOM 2004 C CA . ILE A 1 245 ? 35.764 -11.834 -33.726 1.00 94.06 245 ILE A CA 1
ATOM 2005 C C . ILE A 1 245 ? 35.759 -11.342 -32.278 1.00 94.06 245 ILE A C 1
ATOM 2007 O O . ILE A 1 245 ? 34.688 -11.060 -31.749 1.00 94.06 245 ILE A O 1
ATOM 2011 N N . GLY A 1 246 ? 36.931 -11.116 -31.675 1.00 93.31 246 GLY A N 1
ATOM 2012 C CA . GLY A 1 246 ? 37.027 -10.613 -30.300 1.00 93.31 246 GLY A CA 1
ATOM 2013 C C . GLY A 1 246 ? 36.295 -9.285 -30.064 1.00 93.31 246 GLY A C 1
ATOM 2014 O O . GLY A 1 246 ? 35.846 -9.026 -28.954 1.00 93.31 246 GLY A O 1
ATOM 2015 N N . LYS A 1 247 ? 36.075 -8.470 -31.110 1.00 95.62 247 LYS A N 1
ATOM 2016 C CA . LYS A 1 247 ? 35.257 -7.253 -30.983 1.00 95.62 247 LYS A CA 1
ATOM 2017 C C . LYS A 1 247 ? 33.782 -7.544 -30.714 1.00 95.62 247 LYS A C 1
ATOM 2019 O O . LYS A 1 247 ? 33.139 -6.764 -30.024 1.00 95.62 247 LYS A O 1
ATOM 2024 N N . PHE A 1 248 ? 33.242 -8.642 -31.243 1.00 96.25 248 PHE A N 1
ATOM 2025 C CA . PHE A 1 248 ? 31.877 -9.056 -30.928 1.00 96.25 248 PHE A CA 1
ATOM 2026 C C . PHE A 1 248 ? 31.785 -9.606 -29.505 1.00 96.25 248 PHE A C 1
ATOM 2028 O O . PHE A 1 248 ? 30.807 -9.329 -28.821 1.00 96.25 248 PHE A O 1
ATOM 2035 N N . ASP A 1 249 ? 32.816 -10.304 -29.020 1.00 94.50 249 ASP A N 1
ATOM 2036 C CA . ASP A 1 249 ? 32.869 -10.744 -27.618 1.00 94.50 249 ASP A CA 1
ATOM 2037 C C . ASP A 1 249 ? 32.849 -9.552 -26.649 1.00 94.50 249 ASP A C 1
ATOM 2039 O O . ASP A 1 249 ? 32.209 -9.609 -25.598 1.00 94.50 249 ASP A O 1
ATOM 2043 N N . ASP A 1 250 ? 33.497 -8.443 -27.014 1.00 95.06 250 ASP A N 1
ATOM 2044 C CA . ASP A 1 250 ? 33.429 -7.198 -26.245 1.00 95.06 250 ASP A CA 1
ATOM 2045 C C . ASP A 1 250 ? 32.022 -6.573 -26.266 1.00 95.06 250 ASP A C 1
ATOM 2047 O O . ASP A 1 250 ? 31.565 -6.078 -25.234 1.00 95.06 250 ASP A O 1
ATOM 2051 N N . LEU A 1 251 ? 31.308 -6.627 -27.399 1.00 95.25 251 LEU A N 1
ATOM 2052 C CA . LEU A 1 251 ? 29.911 -6.177 -27.498 1.00 95.25 251 LEU A CA 1
ATOM 2053 C C . LEU A 1 251 ? 28.962 -7.038 -26.655 1.00 95.25 251 LEU A C 1
ATOM 2055 O O . LEU A 1 251 ? 28.119 -6.489 -25.946 1.00 95.25 251 LEU A O 1
ATOM 2059 N N . ILE A 1 252 ? 29.136 -8.363 -26.673 1.00 94.06 252 ILE A N 1
ATOM 2060 C CA . ILE A 1 252 ? 28.374 -9.295 -25.828 1.00 94.06 252 ILE A CA 1
ATOM 2061 C C . ILE A 1 252 ? 28.617 -8.967 -24.353 1.00 94.06 252 ILE A C 1
ATOM 2063 O O . ILE A 1 252 ? 27.664 -8.746 -23.610 1.00 94.06 252 ILE A O 1
ATOM 2067 N N . ARG A 1 253 ? 29.883 -8.822 -23.939 1.00 93.38 253 ARG A N 1
ATOM 2068 C CA . ARG A 1 253 ? 30.232 -8.488 -22.549 1.00 93.38 253 ARG A CA 1
ATOM 2069 C C . ARG A 1 253 ? 29.634 -7.150 -22.111 1.00 93.38 253 ARG A C 1
ATOM 2071 O O . ARG A 1 253 ? 29.150 -7.036 -20.985 1.00 93.38 253 ARG A O 1
ATOM 2078 N N . ARG A 1 254 ? 29.646 -6.139 -22.991 1.00 92.69 254 ARG A N 1
ATOM 2079 C CA . ARG A 1 254 ? 28.979 -4.847 -22.751 1.00 92.69 254 ARG A CA 1
ATOM 2080 C C . ARG A 1 254 ? 27.478 -5.045 -22.525 1.00 92.69 254 ARG A C 1
ATOM 2082 O O . ARG A 1 254 ? 26.983 -4.583 -21.500 1.00 92.69 254 ARG A O 1
ATOM 2089 N N . ALA A 1 255 ? 26.784 -5.769 -23.405 1.00 90.69 255 ALA A N 1
ATOM 2090 C CA . ALA A 1 255 ? 25.351 -6.043 -23.264 1.00 90.69 255 ALA A CA 1
ATOM 2091 C C . ALA A 1 255 ? 25.021 -6.810 -21.967 1.00 90.69 255 ALA A C 1
ATOM 2093 O O . ALA A 1 255 ? 24.104 -6.435 -21.235 1.00 90.69 255 ALA A O 1
ATOM 2094 N N . GLU A 1 256 ? 25.802 -7.840 -21.638 1.00 90.31 256 GLU A N 1
ATOM 2095 C CA . GLU A 1 256 ? 25.610 -8.661 -20.437 1.00 90.31 256 GLU A CA 1
ATOM 2096 C C . GLU A 1 256 ? 25.859 -7.881 -19.142 1.00 90.31 256 GLU A C 1
ATOM 2098 O O . GLU A 1 256 ? 25.090 -8.005 -18.187 1.00 90.31 256 GLU A O 1
ATOM 2103 N N . SER A 1 257 ? 26.891 -7.030 -19.109 1.00 89.88 257 SER A N 1
ATOM 2104 C CA . SER A 1 257 ? 27.230 -6.232 -17.921 1.00 89.88 257 SER A CA 1
ATOM 2105 C C . SER A 1 257 ? 26.121 -5.267 -17.487 1.00 89.88 257 SER A C 1
ATOM 2107 O O . SER A 1 257 ? 26.054 -4.888 -16.318 1.00 89.88 257 SER A O 1
ATOM 2109 N N . GLN A 1 258 ? 25.219 -4.900 -18.400 1.00 88.50 258 GLN A N 1
ATOM 2110 C CA . GLN A 1 258 ? 24.104 -4.004 -18.106 1.00 88.50 258 GLN A CA 1
ATOM 2111 C C . GLN A 1 258 ? 22.865 -4.742 -17.558 1.00 88.50 258 GLN A C 1
ATOM 2113 O O . GLN A 1 258 ? 21.952 -4.094 -17.042 1.00 88.50 258 GLN A O 1
ATOM 2118 N N . ARG A 1 259 ? 22.818 -6.083 -17.619 1.00 86.94 259 ARG A N 1
ATOM 2119 C CA . ARG A 1 259 ? 21.623 -6.891 -17.303 1.00 86.94 259 ARG A CA 1
ATOM 2120 C C . ARG A 1 259 ? 21.085 -6.664 -15.888 1.00 86.94 259 ARG A C 1
ATOM 2122 O O . ARG A 1 259 ? 19.881 -6.508 -15.706 1.00 86.94 259 ARG A O 1
ATOM 2129 N N . ALA A 1 260 ? 21.964 -6.624 -14.886 1.00 86.44 260 ALA A N 1
ATOM 2130 C CA . ALA A 1 260 ? 21.550 -6.446 -13.491 1.00 86.44 260 ALA A CA 1
ATOM 2131 C C . ALA A 1 260 ? 20.975 -5.043 -13.236 1.00 86.44 260 ALA A C 1
ATOM 2133 O O . ALA A 1 260 ? 19.900 -4.911 -12.655 1.00 86.44 260 ALA A O 1
ATOM 2134 N N . ALA A 1 261 ? 21.653 -4.001 -13.727 1.00 86.88 261 ALA A N 1
ATOM 2135 C CA . ALA A 1 261 ? 21.193 -2.619 -13.592 1.00 86.88 261 ALA A CA 1
ATOM 2136 C C . ALA A 1 261 ? 19.843 -2.389 -14.292 1.00 86.88 261 ALA A C 1
ATOM 2138 O O . ALA A 1 261 ? 19.005 -1.639 -13.807 1.00 86.88 261 ALA A O 1
ATOM 2139 N N . GLN A 1 262 ? 19.602 -3.074 -15.409 1.00 87.25 262 GLN A N 1
ATOM 2140 C CA . GLN A 1 262 ? 18.329 -3.015 -16.125 1.00 87.25 262 GLN A CA 1
ATOM 2141 C C . GLN A 1 262 ? 17.175 -3.620 -15.345 1.00 87.25 262 GLN A C 1
ATOM 2143 O O . GLN A 1 262 ? 16.108 -3.018 -15.295 1.00 87.25 262 GLN A O 1
ATOM 2148 N N . ALA A 1 263 ? 17.383 -4.799 -14.755 1.00 89.00 263 ALA A N 1
ATOM 2149 C CA . ALA A 1 263 ? 16.359 -5.436 -13.941 1.00 89.00 263 ALA A CA 1
ATOM 2150 C C . ALA A 1 263 ? 15.932 -4.514 -12.788 1.00 89.00 263 ALA A C 1
ATOM 2152 O O . ALA A 1 263 ? 14.739 -4.366 -12.541 1.00 89.00 263 ALA A O 1
ATOM 2153 N N . ILE A 1 264 ? 16.900 -3.836 -12.160 1.00 91.25 264 ILE A N 1
ATOM 2154 C CA . ILE A 1 264 ? 16.649 -2.843 -11.108 1.00 91.25 264 ILE A CA 1
ATOM 2155 C C . ILE A 1 264 ? 15.864 -1.651 -11.666 1.00 91.25 264 ILE A C 1
ATOM 2157 O O . ILE A 1 264 ? 14.771 -1.383 -11.189 1.00 91.25 264 ILE A O 1
ATOM 2161 N N . ASN A 1 265 ? 16.345 -0.999 -12.730 1.00 91.38 265 ASN A N 1
ATOM 2162 C CA . ASN A 1 265 ? 15.684 0.189 -13.284 1.00 91.38 265 ASN A CA 1
ATOM 2163 C C . ASN A 1 265 ? 14.244 -0.090 -13.755 1.00 91.38 265 ASN A C 1
ATOM 2165 O O . ASN A 1 265 ? 13.359 0.749 -13.596 1.00 91.38 265 ASN A O 1
ATOM 2169 N N . LEU A 1 266 ? 13.998 -1.261 -14.353 1.00 93.56 266 LEU A N 1
ATOM 2170 C CA . LEU A 1 266 ? 12.656 -1.661 -14.780 1.00 93.56 266 LEU A CA 1
ATOM 2171 C C . LEU A 1 266 ? 11.746 -1.947 -13.580 1.00 93.56 266 LEU A C 1
ATOM 2173 O O . LEU A 1 266 ? 10.572 -1.583 -13.622 1.00 93.56 266 LEU A O 1
ATOM 2177 N N . GLN A 1 267 ? 12.274 -2.560 -12.517 1.00 93.69 267 GLN A N 1
ATOM 2178 C CA . GLN A 1 267 ? 11.527 -2.756 -11.277 1.00 93.69 267 GLN A CA 1
ATOM 2179 C C . GLN A 1 267 ? 11.204 -1.415 -10.610 1.00 93.69 267 GLN A C 1
ATOM 2181 O O . GLN A 1 267 ? 10.047 -1.179 -10.273 1.00 93.69 267 GLN A O 1
ATOM 2186 N N . ASP A 1 268 ? 12.176 -0.504 -10.530 1.00 94.56 268 ASP A N 1
ATOM 2187 C CA . ASP A 1 268 ? 11.978 0.847 -10.002 1.00 94.56 268 ASP A CA 1
ATOM 2188 C C . ASP A 1 268 ? 10.850 1.565 -10.756 1.00 94.56 268 ASP A C 1
ATOM 2190 O O . ASP A 1 268 ? 9.990 2.198 -10.144 1.00 94.56 268 ASP A O 1
ATOM 2194 N N . ALA A 1 269 ? 10.786 1.416 -12.086 1.00 94.12 269 ALA A N 1
ATOM 2195 C CA . ALA A 1 269 ? 9.716 1.995 -12.895 1.00 94.12 269 ALA A CA 1
ATOM 2196 C C . ALA A 1 269 ? 8.332 1.409 -12.579 1.00 94.12 269 ALA A C 1
ATOM 2198 O O . ALA A 1 269 ? 7.338 2.139 -12.598 1.00 94.12 269 ALA A O 1
ATOM 2199 N N . LEU A 1 270 ? 8.248 0.110 -12.277 1.00 94.75 270 LEU A N 1
ATOM 2200 C CA . LEU A 1 270 ? 7.007 -0.526 -11.830 1.00 94.75 270 LEU A CA 1
ATOM 2201 C C . LEU A 1 270 ? 6.606 -0.044 -10.431 1.00 94.75 270 LEU A C 1
ATOM 2203 O O . LEU A 1 270 ? 5.430 0.250 -10.200 1.00 94.75 270 LEU A O 1
ATOM 2207 N N . ASP A 1 271 ? 7.572 0.114 -9.530 1.00 94.75 271 ASP A N 1
ATOM 2208 C CA . ASP A 1 271 ? 7.344 0.569 -8.158 1.00 94.75 271 ASP A CA 1
ATOM 2209 C C . ASP A 1 271 ? 6.852 2.024 -8.099 1.00 94.75 271 ASP A C 1
ATOM 2211 O O . ASP A 1 271 ? 6.094 2.387 -7.193 1.00 94.75 271 ASP A O 1
ATOM 2215 N N . LEU A 1 272 ? 7.144 2.845 -9.119 1.00 94.31 272 LEU A N 1
ATOM 2216 C CA . LEU A 1 272 ? 6.553 4.183 -9.255 1.00 94.31 272 LEU A CA 1
ATOM 2217 C C . LEU A 1 272 ? 5.012 4.160 -9.288 1.00 94.31 272 LEU A C 1
ATOM 2219 O O . LEU A 1 272 ? 4.389 5.166 -8.939 1.00 94.31 272 LEU A O 1
ATOM 2223 N N . LEU A 1 273 ? 4.362 3.046 -9.656 1.00 94.00 273 LEU A N 1
ATOM 2224 C CA . LEU A 1 273 ? 2.898 2.931 -9.583 1.00 94.00 273 LEU A CA 1
ATOM 2225 C C . LEU A 1 273 ? 2.370 3.106 -8.156 1.00 94.00 273 LEU A C 1
ATOM 2227 O O . LEU A 1 273 ? 1.262 3.622 -7.982 1.00 94.00 273 LEU A O 1
ATOM 2231 N N . GLN A 1 274 ? 3.160 2.747 -7.139 1.00 92.62 274 GLN A N 1
ATOM 2232 C CA . GLN A 1 274 ? 2.774 2.902 -5.736 1.00 92.62 274 GLN A CA 1
ATOM 2233 C C . GLN A 1 274 ? 2.554 4.368 -5.354 1.00 92.62 274 GLN A C 1
ATOM 2235 O O . GLN A 1 274 ? 1.743 4.656 -4.475 1.00 92.62 274 GLN A O 1
ATOM 2240 N N . ILE A 1 275 ? 3.183 5.312 -6.073 1.00 92.75 275 ILE A N 1
ATOM 2241 C CA . ILE A 1 275 ? 2.957 6.750 -5.885 1.00 92.75 275 ILE A CA 1
ATOM 2242 C C . ILE A 1 275 ? 1.463 7.067 -5.987 1.00 92.75 275 ILE A C 1
ATOM 2244 O O . ILE A 1 275 ? 0.968 7.884 -5.213 1.00 92.75 275 ILE A O 1
ATOM 2248 N N . ALA A 1 276 ? 0.710 6.389 -6.863 1.00 93.19 276 ALA A N 1
ATOM 2249 C CA . ALA A 1 276 ? -0.723 6.625 -7.017 1.00 93.19 276 ALA A CA 1
ATOM 2250 C C . ALA A 1 276 ? -1.524 6.467 -5.708 1.00 93.19 276 ALA A C 1
ATOM 2252 O O . ALA A 1 276 ? -2.528 7.163 -5.545 1.00 93.19 276 ALA A O 1
ATOM 2253 N N . MET A 1 277 ? -1.055 5.645 -4.761 1.00 91.38 277 MET A N 1
ATOM 2254 C CA . MET A 1 277 ? -1.678 5.404 -3.448 1.00 91.38 277 MET A CA 1
ATOM 2255 C C . MET A 1 277 ? -1.326 6.469 -2.389 1.00 91.38 277 MET A C 1
ATOM 2257 O O . MET A 1 277 ? -1.446 6.237 -1.193 1.00 91.38 277 MET A O 1
ATOM 2261 N N . THR A 1 278 ? -0.891 7.661 -2.808 1.00 90.00 278 THR A N 1
ATOM 2262 C CA . THR A 1 278 ? -0.590 8.786 -1.905 1.00 90.00 278 THR A CA 1
ATOM 2263 C C . THR A 1 278 ? -1.834 9.669 -1.672 1.00 90.00 278 THR A C 1
ATOM 2265 O O . THR A 1 278 ? -2.532 10.005 -2.628 1.00 90.00 278 THR A O 1
ATOM 2268 N N . PRO A 1 279 ? -2.121 10.145 -0.452 1.00 91.06 279 PRO A N 1
ATOM 2269 C CA . PRO A 1 279 ? -1.409 9.841 0.781 1.00 91.06 279 PRO A CA 1
ATOM 2270 C C . PRO A 1 279 ? -1.724 8.431 1.300 1.00 91.06 279 PRO A C 1
ATOM 2272 O O . PRO A 1 279 ? -2.871 7.983 1.246 1.00 91.06 279 PRO A O 1
ATOM 2275 N N . THR A 1 280 ? -0.699 7.755 1.821 1.00 92.50 280 THR A N 1
ATOM 2276 C CA . THR A 1 280 ? -0.845 6.523 2.615 1.00 92.50 280 THR A CA 1
ATOM 2277 C C . THR A 1 280 ? -1.247 6.845 4.053 1.00 92.50 280 THR A C 1
ATOM 2279 O O . THR A 1 280 ? -1.916 6.047 4.700 1.00 92.50 280 THR A O 1
ATOM 2282 N N . SER A 1 281 ? -0.911 8.051 4.520 1.00 93.12 281 SER A N 1
ATOM 2283 C CA . SER A 1 281 ? -1.268 8.564 5.835 1.00 93.12 281 SER A CA 1
ATOM 2284 C C . SER A 1 281 ? -1.656 10.040 5.808 1.00 93.12 281 SER A C 1
ATOM 2286 O O . SER A 1 281 ? -1.183 10.821 4.981 1.00 93.12 281 SER A O 1
ATOM 2288 N N . VAL A 1 282 ? -2.536 10.440 6.721 1.00 92.81 282 VAL A N 1
ATOM 2289 C CA . VAL A 1 282 ? -3.010 11.820 6.849 1.00 92.81 282 VAL A CA 1
ATOM 2290 C C . VAL A 1 282 ? -2.788 12.283 8.280 1.00 92.81 282 VAL A C 1
ATOM 2292 O O . VAL A 1 282 ? -3.279 11.665 9.221 1.00 92.81 282 VAL A O 1
ATOM 2295 N N . VAL A 1 283 ? -2.079 13.399 8.432 1.00 90.38 283 VAL A N 1
ATOM 2296 C CA . VAL A 1 283 ? -1.877 14.060 9.724 1.00 90.38 283 VAL A CA 1
ATOM 2297 C C . VAL A 1 283 ? -3.041 15.013 9.975 1.00 90.38 283 VAL A C 1
ATOM 2299 O O . VAL A 1 283 ? -3.273 15.945 9.199 1.00 90.38 283 VAL A O 1
ATOM 2302 N N . LEU A 1 284 ? -3.800 14.771 11.040 1.00 86.25 284 LEU A N 1
ATOM 2303 C CA . LEU A 1 284 ? -4.880 15.652 11.476 1.00 86.25 284 LEU A CA 1
ATOM 2304 C C . LEU A 1 284 ? -4.315 16.907 12.176 1.00 86.25 284 LEU A C 1
ATOM 2306 O O . LEU A 1 284 ? -3.191 16.874 12.675 1.00 86.25 284 LEU A O 1
ATOM 2310 N N . PRO A 1 285 ? -5.080 18.012 12.290 1.00 78.06 285 PRO A N 1
ATOM 2311 C CA . PRO A 1 285 ? -4.628 19.235 12.972 1.00 78.06 285 PRO A CA 1
ATOM 2312 C C . PRO A 1 285 ? -4.198 19.061 14.438 1.00 78.06 285 PRO A C 1
ATOM 2314 O O . PRO A 1 285 ? -3.517 19.929 14.973 1.00 78.06 285 PRO A O 1
ATOM 2317 N N . GLY A 1 286 ? -4.561 17.945 15.080 1.00 78.62 286 GLY A N 1
ATOM 2318 C CA . GLY A 1 286 ? -4.085 17.561 16.414 1.00 78.62 286 GLY A CA 1
ATOM 2319 C C . GLY A 1 286 ? -2.712 16.872 16.444 1.00 78.62 286 GLY A C 1
ATOM 2320 O O . GLY A 1 286 ? -2.281 16.460 17.513 1.00 78.62 286 GLY A O 1
ATOM 2321 N N . GLY A 1 287 ? -2.039 16.709 15.298 1.00 83.50 287 GLY A N 1
ATOM 2322 C CA . GLY A 1 287 ? -0.748 16.016 15.177 1.00 83.50 287 GLY A CA 1
ATOM 2323 C C . GLY A 1 287 ? -0.849 14.491 15.059 1.00 83.50 287 GLY A C 1
ATOM 2324 O O . GLY A 1 287 ? 0.157 13.826 14.838 1.00 83.50 287 GLY A O 1
ATOM 2325 N N . GLU A 1 288 ? -2.054 13.935 15.169 1.00 87.69 288 GLU A N 1
ATOM 2326 C CA . GLU A 1 288 ? -2.308 12.502 15.025 1.00 87.69 288 GLU A CA 1
ATOM 2327 C C . GLU A 1 288 ? -2.204 12.080 13.554 1.00 87.69 288 GLU A C 1
ATOM 2329 O O . GLU A 1 288 ? -2.889 12.631 12.690 1.00 87.69 288 GLU A O 1
ATOM 2334 N N . GLU A 1 289 ? -1.363 11.087 13.270 1.00 92.69 289 GLU A N 1
ATOM 2335 C CA . GLU A 1 289 ? -1.207 10.508 11.937 1.00 92.69 289 GLU A CA 1
ATOM 2336 C C . GLU A 1 289 ? -2.070 9.250 11.787 1.00 92.69 289 GLU A C 1
ATOM 2338 O O . GLU A 1 289 ? -1.913 8.274 12.523 1.00 92.69 289 GLU A O 1
ATOM 2343 N N . LEU A 1 290 ? -2.975 9.262 10.806 1.00 93.75 290 LEU A N 1
ATOM 2344 C CA . LEU A 1 290 ? -3.855 8.137 10.495 1.00 93.75 290 LEU A CA 1
ATOM 2345 C C . LEU A 1 290 ? -3.437 7.470 9.191 1.00 93.75 290 LEU A C 1
ATOM 2347 O O . LEU A 1 290 ? -3.379 8.127 8.153 1.00 93.75 290 LEU A O 1
ATOM 2351 N N . GLN A 1 291 ? -3.209 6.162 9.237 1.00 94.69 291 GLN A N 1
ATOM 2352 C CA . GLN A 1 291 ? -2.936 5.338 8.062 1.00 94.69 291 GLN A CA 1
ATOM 2353 C C . GLN A 1 291 ? -4.253 4.984 7.357 1.00 94.69 291 GLN A C 1
ATOM 2355 O O . GLN A 1 291 ? -5.221 4.566 7.994 1.00 94.69 291 GLN A O 1
ATOM 2360 N N . VAL A 1 292 ? -4.311 5.185 6.042 1.00 92.81 292 VAL A N 1
ATOM 2361 C CA . VAL A 1 292 ? -5.548 5.060 5.252 1.00 92.81 292 VAL A CA 1
ATOM 2362 C C . VAL A 1 292 ? -6.041 3.612 5.157 1.00 92.81 292 VAL A C 1
ATOM 2364 O O . VAL A 1 292 ? -7.244 3.356 5.125 1.00 92.81 292 VAL A O 1
ATOM 2367 N N . ASP A 1 293 ? -5.122 2.656 5.122 1.00 92.62 293 ASP A N 1
ATOM 2368 C CA . ASP A 1 293 ? -5.395 1.220 5.023 1.00 92.62 293 ASP A CA 1
ATOM 2369 C C . ASP A 1 293 ? -6.005 0.623 6.304 1.00 92.62 293 ASP A C 1
ATOM 2371 O O . ASP A 1 293 ? -6.686 -0.403 6.251 1.00 92.62 293 ASP A O 1
ATOM 2375 N N . LYS A 1 294 ? -5.848 1.300 7.447 1.00 94.31 294 LYS A N 1
ATOM 2376 C CA . LYS A 1 294 ? -6.301 0.822 8.761 1.00 94.31 294 LYS A CA 1
ATOM 2377 C C . LYS A 1 294 ? -7.783 1.048 9.070 1.00 94.31 294 LYS A C 1
ATOM 2379 O O . LYS A 1 294 ? -8.259 0.578 10.101 1.00 94.31 294 LYS A O 1
ATOM 2384 N N . PHE A 1 295 ? -8.554 1.732 8.219 1.00 93.19 295 PHE A N 1
ATOM 2385 C CA . PHE A 1 295 ? -9.959 2.054 8.539 1.00 93.19 295 PHE A CA 1
ATOM 2386 C C . PHE A 1 295 ? -10.854 0.826 8.710 1.00 93.19 295 PHE A C 1
ATOM 2388 O O . PHE A 1 295 ? -11.690 0.790 9.615 1.00 93.19 295 PHE A O 1
ATOM 2395 N N . THR A 1 296 ? -10.670 -0.193 7.873 1.00 93.56 296 THR A N 1
ATOM 2396 C CA . THR A 1 296 ? -11.440 -1.440 7.969 1.00 93.56 296 THR A CA 1
ATOM 2397 C C . THR A 1 296 ? -11.096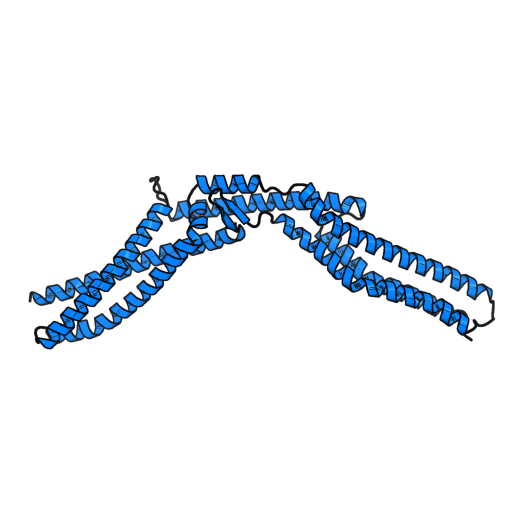 -2.209 9.243 1.00 93.56 296 THR A C 1
ATOM 2399 O O . THR A 1 296 ? -11.991 -2.721 9.914 1.00 93.56 296 THR A O 1
ATOM 2402 N N . GLU A 1 297 ? -9.812 -2.250 9.603 1.00 95.12 297 GLU A N 1
ATOM 2403 C CA . GLU A 1 297 ? -9.342 -2.877 10.840 1.00 95.12 297 GLU A CA 1
ATOM 2404 C C . GLU A 1 297 ? -9.892 -2.146 12.068 1.00 95.12 297 GLU A C 1
ATOM 2406 O O . GLU A 1 297 ? -10.464 -2.782 12.950 1.00 95.12 297 GLU A O 1
ATOM 2411 N N . ALA A 1 298 ? -9.838 -0.811 12.077 1.00 93.69 298 ALA A N 1
ATOM 2412 C CA . ALA A 1 298 ? -10.379 0.009 13.158 1.00 93.69 298 ALA A CA 1
ATOM 2413 C C . ALA A 1 298 ? -11.875 -0.248 13.402 1.00 93.69 298 ALA A C 1
ATOM 2415 O O . ALA A 1 298 ? -12.317 -0.329 14.549 1.00 93.69 298 ALA A O 1
ATOM 2416 N N . TYR A 1 299 ? -12.658 -0.417 12.331 1.00 93.12 299 TYR A N 1
ATOM 2417 C CA . TYR A 1 299 ? -14.061 -0.815 12.448 1.00 93.12 299 TYR A CA 1
ATOM 2418 C C . TYR A 1 299 ? -14.206 -2.211 13.074 1.00 93.12 299 TYR A C 1
ATOM 2420 O O . TYR A 1 299 ? -15.022 -2.394 13.974 1.00 93.12 299 TYR A O 1
ATOM 2428 N N . GLY A 1 300 ? -13.395 -3.189 12.660 1.00 93.81 300 GLY A N 1
ATOM 2429 C CA . GLY A 1 300 ? -13.393 -4.528 13.262 1.00 93.81 300 GLY A CA 1
ATOM 2430 C C . GLY A 1 300 ? -13.047 -4.512 14.756 1.00 93.81 300 GLY A C 1
ATOM 2431 O O . GLY A 1 300 ? -13.739 -5.144 15.556 1.00 93.81 300 GLY A O 1
ATOM 2432 N N . VAL A 1 301 ? -12.035 -3.730 15.141 1.00 93.06 301 VAL A N 1
ATOM 2433 C CA . VAL A 1 301 ? -11.642 -3.528 16.544 1.00 93.06 301 VAL A CA 1
ATOM 2434 C C . VAL A 1 301 ? -12.787 -2.920 17.352 1.00 93.06 301 VAL A C 1
ATOM 2436 O O . VAL A 1 301 ? -13.067 -3.394 18.453 1.00 93.06 301 VAL A O 1
ATOM 2439 N N . PHE A 1 302 ? -13.496 -1.930 16.800 1.00 91.00 302 PHE A N 1
ATOM 2440 C CA . PHE A 1 302 ? -14.677 -1.357 17.448 1.00 91.00 302 PHE A CA 1
ATOM 2441 C C . PHE A 1 302 ? -15.760 -2.400 17.714 1.00 91.00 302 PHE A C 1
ATOM 2443 O O . PHE A 1 302 ? -16.260 -2.503 18.833 1.00 91.00 302 PHE A O 1
ATOM 2450 N N . VAL A 1 303 ? -16.129 -3.164 16.682 1.00 91.88 303 VAL A N 1
ATOM 2451 C CA . VAL A 1 303 ? -17.184 -4.182 16.762 1.00 91.88 303 VAL A CA 1
ATOM 2452 C C . VAL A 1 303 ? -16.835 -5.210 17.837 1.00 91.88 303 VAL A C 1
ATOM 2454 O O . VAL A 1 303 ? -17.688 -5.546 18.660 1.00 91.88 303 VAL A O 1
ATOM 2457 N N . ASN A 1 304 ? -15.576 -5.657 17.867 1.00 92.75 304 ASN A N 1
ATOM 2458 C CA . ASN A 1 304 ? -15.088 -6.590 18.875 1.00 92.75 304 ASN A CA 1
ATOM 2459 C C . ASN A 1 304 ? -15.147 -5.986 20.284 1.00 92.75 304 ASN A C 1
ATOM 2461 O O . ASN A 1 304 ? -15.760 -6.574 21.168 1.00 92.75 304 ASN A O 1
ATOM 2465 N N . ALA A 1 305 ? -14.588 -4.789 20.489 1.00 91.44 305 ALA A N 1
ATOM 2466 C CA . ALA A 1 305 ? -14.595 -4.130 21.795 1.00 91.44 305 ALA A CA 1
ATOM 2467 C C . ALA A 1 305 ? -16.025 -3.899 22.311 1.00 91.44 305 ALA A C 1
ATOM 2469 O O . ALA A 1 305 ? -16.318 -4.156 23.474 1.00 91.44 305 ALA A O 1
ATOM 2470 N N . HIS A 1 306 ? -16.945 -3.487 21.435 1.00 89.88 306 HIS A N 1
ATOM 2471 C CA . HIS A 1 306 ? -18.350 -3.314 21.790 1.00 89.88 306 HIS A CA 1
ATOM 2472 C C . HIS A 1 306 ? -19.019 -4.638 22.203 1.00 89.88 306 HIS A C 1
ATOM 2474 O O . HIS A 1 306 ? -19.815 -4.652 23.144 1.00 89.88 306 HIS A O 1
ATOM 2480 N N . ALA A 1 307 ? -18.725 -5.744 21.511 1.00 90.31 307 ALA A N 1
ATOM 2481 C CA . ALA A 1 307 ? -19.238 -7.068 21.867 1.00 90.31 307 ALA A CA 1
ATOM 2482 C C . ALA A 1 307 ? -18.666 -7.565 23.206 1.00 90.31 307 ALA A C 1
ATOM 2484 O O . ALA A 1 307 ? -19.416 -8.070 24.039 1.00 90.31 307 ALA A O 1
ATOM 2485 N N . VAL A 1 308 ? -17.369 -7.351 23.439 1.00 91.19 308 VAL A N 1
ATOM 2486 C CA . VAL A 1 308 ? -16.694 -7.697 24.697 1.00 91.19 308 VAL A CA 1
ATOM 2487 C C . VAL A 1 308 ? -17.295 -6.924 25.874 1.00 91.19 308 VAL A C 1
ATOM 2489 O O . VAL A 1 308 ? -17.644 -7.534 26.881 1.00 91.19 308 VAL A O 1
ATOM 2492 N N . CYS A 1 309 ? -17.530 -5.612 25.733 1.00 89.81 309 CYS A N 1
ATOM 2493 C CA . CYS A 1 309 ? -18.206 -4.829 26.774 1.00 89.81 309 CYS A CA 1
ATOM 2494 C C . CYS A 1 309 ? -19.591 -5.393 27.127 1.00 89.81 309 CYS A C 1
ATOM 2496 O O . CYS A 1 309 ? -19.935 -5.443 28.303 1.00 89.81 309 CYS A O 1
ATOM 2498 N N . ALA A 1 310 ? -20.374 -5.825 26.130 1.00 86.81 310 ALA A N 1
ATOM 2499 C CA . ALA A 1 310 ? -21.692 -6.418 26.368 1.00 86.81 310 ALA A CA 1
ATOM 2500 C C . ALA A 1 310 ? -21.596 -7.766 27.108 1.00 86.81 310 ALA A C 1
ATOM 2502 O O . ALA A 1 310 ? -22.340 -8.001 28.058 1.00 86.81 310 ALA A O 1
ATOM 2503 N N . SER A 1 311 ? -20.637 -8.614 26.724 1.00 86.06 311 SER A N 1
ATOM 2504 C CA . SER A 1 311 ? -20.368 -9.887 27.404 1.00 86.06 311 SER A CA 1
ATOM 2505 C C . SER A 1 311 ? -20.013 -9.674 28.878 1.00 86.06 311 SER A C 1
ATOM 2507 O O . SER A 1 311 ? -20.604 -10.299 29.754 1.00 86.06 311 SER A O 1
ATOM 2509 N N . MET A 1 312 ? -19.106 -8.736 29.173 1.00 85.56 312 MET A N 1
ATOM 2510 C CA . MET A 1 312 ? -18.702 -8.432 30.551 1.00 85.56 312 MET A CA 1
ATOM 2511 C C . MET A 1 312 ? -19.883 -7.983 31.423 1.00 85.56 312 MET A C 1
ATOM 2513 O O . MET A 1 312 ? -19.986 -8.407 32.572 1.00 85.56 312 MET A O 1
ATOM 2517 N N . THR A 1 313 ? -20.796 -7.168 30.881 1.00 81.88 313 THR A N 1
ATOM 2518 C CA . THR A 1 313 ? -21.987 -6.728 31.624 1.00 81.88 313 THR A CA 1
ATOM 2519 C C . THR A 1 313 ? -22.982 -7.861 31.899 1.00 81.88 313 THR A C 1
ATOM 2521 O O . THR A 1 313 ? -23.617 -7.856 32.952 1.00 81.88 313 THR A O 1
ATOM 2524 N N . ASP A 1 314 ? -23.087 -8.856 31.011 1.00 78.00 314 ASP A N 1
ATOM 2525 C CA . ASP A 1 314 ? -23.990 -10.003 31.191 1.00 78.00 314 ASP A CA 1
ATOM 2526 C C . ASP A 1 314 ? -23.490 -10.973 32.278 1.00 78.00 314 ASP A C 1
ATOM 2528 O O . ASP A 1 314 ? -24.283 -11.483 33.077 1.00 78.00 314 ASP A O 1
ATOM 2532 N N . VAL A 1 315 ? -22.173 -11.210 32.359 1.00 68.50 315 VAL A N 1
ATOM 2533 C CA . VAL A 1 315 ? -21.581 -12.111 33.369 1.00 68.50 315 VAL A CA 1
ATOM 2534 C C . VAL A 1 315 ? -21.781 -11.555 34.786 1.00 68.50 315 VAL A C 1
ATOM 2536 O O . VAL A 1 315 ? -22.052 -12.315 35.715 1.00 68.50 315 VAL A O 1
ATOM 2539 N N . SER A 1 316 ? -21.744 -10.235 34.968 1.00 60.12 316 SER A N 1
ATOM 2540 C CA . SER A 1 316 ? -21.989 -9.583 36.265 1.00 60.12 316 SER A CA 1
ATOM 2541 C C . SER A 1 316 ? -23.376 -9.858 36.860 1.00 60.12 316 SER A C 1
ATOM 2543 O O . SER A 1 316 ? -23.481 -10.050 38.073 1.00 60.12 316 SER A O 1
ATOM 2545 N N . GLY A 1 317 ? -24.416 -10.040 36.036 1.00 63.47 317 GLY A N 1
ATOM 2546 C CA . GLY A 1 317 ? -25.738 -10.466 36.520 1.00 63.47 317 GLY A CA 1
ATOM 2547 C C . GLY A 1 317 ? -25.736 -11.851 37.194 1.00 63.47 317 GLY A C 1
ATOM 2548 O O . GLY A 1 317 ? -26.540 -12.119 38.092 1.00 63.47 317 GLY A O 1
ATOM 2549 N N . LEU A 1 318 ? -24.795 -12.731 36.824 1.00 66.56 318 LEU A N 1
ATOM 2550 C CA . LEU A 1 318 ? -24.611 -14.033 37.479 1.00 66.56 318 LEU A CA 1
ATOM 2551 C C . LEU A 1 318 ? -23.963 -13.891 38.864 1.00 66.56 318 LEU A C 1
ATOM 2553 O O . LEU A 1 318 ? -24.338 -14.618 39.789 1.00 66.56 318 LEU A O 1
ATOM 2557 N N . PHE A 1 319 ? -23.017 -12.959 39.022 1.00 64.44 319 PHE A N 1
ATOM 2558 C CA . PHE A 1 319 ? -22.354 -12.697 40.303 1.00 64.44 319 PHE A CA 1
ATOM 2559 C C . PHE A 1 319 ? -23.334 -12.129 41.336 1.00 64.44 319 PHE A C 1
ATOM 2561 O O . PHE A 1 319 ? -23.382 -12.627 42.464 1.00 64.44 319 PHE A O 1
ATOM 2568 N N . GLU A 1 320 ? -24.178 -11.174 40.935 1.00 64.88 320 GLU A N 1
ATOM 2569 C CA . GLU A 1 320 ? -25.228 -10.619 41.797 1.00 64.88 320 GLU A CA 1
ATOM 2570 C C . GLU A 1 320 ? -26.216 -11.704 42.246 1.00 64.88 320 GLU A C 1
ATOM 2572 O O . GLU A 1 320 ? -26.483 -11.851 43.440 1.00 64.88 320 GLU A O 1
ATOM 2577 N N . SER A 1 321 ? -26.707 -12.531 41.316 1.00 67.81 321 SER A N 1
ATOM 2578 C CA . SER A 1 321 ? -27.664 -13.604 41.621 1.00 67.81 321 SER A CA 1
ATOM 2579 C C . SER A 1 321 ? -27.133 -14.600 42.665 1.00 67.81 321 SER A C 1
ATOM 2581 O O . SER A 1 321 ? -27.860 -15.001 43.585 1.00 67.81 321 SER A O 1
ATOM 2583 N N . ILE A 1 322 ? -25.853 -14.974 42.567 1.00 63.16 322 ILE A N 1
ATOM 2584 C CA . ILE A 1 322 ? -25.221 -15.917 43.499 1.00 63.16 322 ILE A CA 1
ATOM 2585 C C . ILE A 1 322 ? -24.949 -15.256 44.856 1.00 63.16 322 ILE A C 1
ATOM 2587 O O . ILE A 1 322 ? -25.211 -15.876 45.889 1.00 63.16 322 ILE A O 1
ATOM 2591 N N . HIS A 1 323 ? -24.502 -13.997 44.870 1.00 62.00 323 HIS A N 1
ATOM 2592 C CA . HIS A 1 323 ? -24.258 -13.244 46.100 1.00 62.00 323 HIS A CA 1
ATOM 2593 C C . HIS A 1 323 ? -25.551 -12.990 46.901 1.00 62.00 323 HIS A C 1
ATOM 2595 O O . HIS A 1 323 ? -25.602 -13.24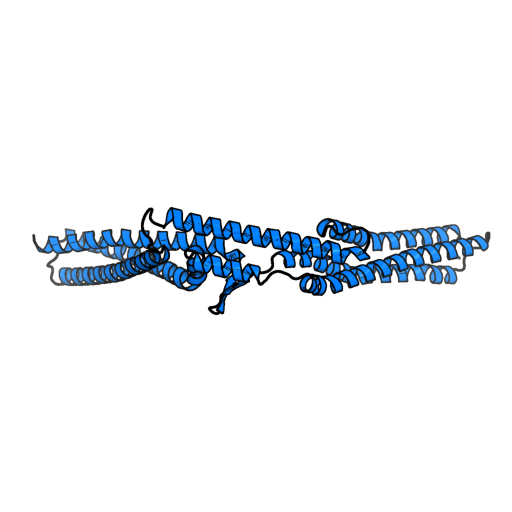4 48.109 1.00 62.00 323 HIS A O 1
ATOM 2601 N N . TYR A 1 324 ? -26.639 -12.574 46.241 1.00 65.38 324 TYR A N 1
ATOM 2602 C CA . TYR A 1 324 ? -27.943 -12.399 46.896 1.00 65.38 324 TYR A CA 1
ATOM 2603 C C . TYR A 1 324 ? -28.488 -13.713 47.465 1.00 65.38 324 TYR A C 1
ATOM 2605 O O . TYR A 1 324 ? -29.018 -13.738 48.579 1.00 65.38 324 TYR A O 1
ATOM 2613 N N . SER A 1 325 ? -28.303 -14.820 46.741 1.00 60.81 325 SER A N 1
ATOM 2614 C CA . SER A 1 325 ? -28.723 -16.144 47.206 1.00 60.81 325 SER A CA 1
ATOM 2615 C C . SER A 1 325 ? -27.960 -16.592 48.457 1.00 60.81 325 SER A C 1
ATOM 2617 O O . SER A 1 325 ? -28.555 -17.241 49.311 1.00 60.81 325 SER A O 1
ATOM 2619 N N . SER A 1 326 ? -26.680 -16.229 48.618 1.00 56.75 326 SER A N 1
ATOM 2620 C CA . SER A 1 326 ? -25.921 -16.566 49.834 1.00 56.75 326 SER A CA 1
ATOM 2621 C C . SER A 1 326 ? -26.378 -15.802 51.080 1.00 56.75 326 SER A C 1
ATOM 2623 O O . SER A 1 326 ? -26.486 -16.413 52.137 1.00 56.75 326 SER A O 1
ATOM 2625 N N . HIS A 1 327 ? -26.738 -14.518 50.961 1.00 58.62 327 HIS A N 1
ATOM 2626 C CA . HIS A 1 327 ? -27.185 -13.697 52.104 1.00 58.62 327 HIS A CA 1
ATOM 2627 C C . HIS A 1 327 ? -28.620 -13.989 52.564 1.00 58.62 327 HIS A C 1
ATOM 2629 O O . HIS A 1 327 ? -29.007 -13.635 53.676 1.00 58.62 327 HIS A O 1
ATOM 2635 N N . HIS A 1 328 ? -29.449 -14.612 51.723 1.00 55.94 328 HIS A N 1
ATOM 2636 C CA . HIS A 1 328 ? -30.799 -15.042 52.113 1.00 55.94 328 HIS A CA 1
ATOM 2637 C C . HIS A 1 328 ? -30.838 -16.395 52.824 1.00 55.94 328 HIS A C 1
ATOM 2639 O O . HIS A 1 328 ? -31.828 -16.685 53.494 1.00 55.94 328 HIS A O 1
ATOM 2645 N N . VAL A 1 329 ? -29.770 -17.192 52.747 1.00 50.19 329 VAL A N 1
ATOM 2646 C CA . VAL A 1 329 ? -29.676 -18.432 53.528 1.00 50.19 329 VAL A CA 1
ATOM 2647 C C . VAL A 1 329 ? -29.308 -18.153 54.990 1.00 50.19 329 VAL A C 1
ATOM 2649 O O . VAL A 1 329 ? -29.679 -18.935 55.851 1.00 50.19 329 VAL A O 1
ATOM 2652 N N . ASP A 1 330 ? -28.719 -16.996 55.301 1.00 42.31 330 ASP A N 1
ATOM 2653 C CA . ASP A 1 330 ? -28.468 -16.559 56.684 1.00 42.31 330 ASP A CA 1
ATOM 2654 C C . ASP A 1 330 ? -29.744 -16.098 57.434 1.00 42.31 330 ASP A C 1
ATOM 2656 O O . ASP A 1 330 ? -29.676 -15.709 58.600 1.00 42.31 330 ASP A O 1
ATOM 2660 N N . ARG A 1 331 ? -30.923 -16.113 56.785 1.00 38.47 331 ARG A N 1
ATOM 2661 C CA . ARG A 1 331 ? -32.221 -15.706 57.373 1.00 38.47 331 ARG A CA 1
ATOM 2662 C C . ARG A 1 331 ? -33.225 -16.852 57.578 1.00 38.47 331 ARG A C 1
ATOM 2664 O O . ARG A 1 331 ? -34.368 -16.578 57.948 1.00 38.47 331 ARG A O 1
ATOM 2671 N N . LEU A 1 332 ? -32.815 -18.100 57.352 1.00 33.34 332 LEU A N 1
ATOM 2672 C CA . LEU A 1 332 ? -33.573 -19.326 57.643 1.00 33.34 332 LEU A CA 1
ATOM 2673 C C . LEU A 1 332 ? -32.760 -20.206 58.589 1.00 33.34 332 LEU A C 1
ATOM 2675 O O . LEU A 1 332 ? -33.387 -20.805 59.491 1.00 33.34 332 LEU A O 1
#

Secondary structure (DSSP, 8-state):
-B-HHHHHHHHHHHHHHHHHHHHHHHHHHHHHHHHHT--S-GGGHHHHHHHHHHHHHHHHHHHHHHHHHHHHHHHHHHHS-SS----HHHHHHHHHHHHHHHHHHHHHHHHHHHHHHHHHHHTT-S-HHHHHHHHHHHHHHHHHHHHHHHHHHHHHHHHHHSHHHHHHHH-HHHHHHHHHHHHHSPPPHHHHHHHHHHHHHHHHHHHHHHHHHHHHHHHHHHHHHHHHHTTTTPPBPHHHHHHHHHHHHHHHHHHHHTHHHHHHHHHHHHHGGGGGG--SEEE-TTS-EEEGGGHHHHHHHHHHHHHHHHHHHHHHHHHHHHHHHHHHHTT-

pLDDT: mean 88.52, std 9.93, range [33.34, 96.94]

Radius of gyration: 38.38 Å; chains: 1; bounding box: 79×48×116 Å

Sequence (332 aa):
MISIEDAVAAVQEKEAAIRTACFDYDNALHHMRQTLRVPDSQELWLSAFTARIKFLNKEYRRQTKNDLQALCMRMRQQYGEKDELGSVMTRFKSKVEAATDMYVESQRLIEELQDSYERGVREQVLTIPVRVLLRRAIPRLRRELTICEHDRAVVASATSDWMPYLRLLISESEMSLFLQTMRLQKLSTDTIEGKAAPVFDCIIKVCKDRDEILLESSRLGLLYESHWQSYGRIAIPHREYLRKIGKFDDLIRRAESQRAAQAINLQDALDLLQIAMTPTSVVLPGGEELQVDKFTEAYGVFVNAHAVCASMTDVSGLFESIHYSSHHVDRL

Foldseek 3Di:
DAFLVVLLVLLVVLLVLLCVLCVVLVVLVVVLCVLLVADPDLVCRLVSSLVVLLVLLVVLLVVLLVVLVVLLVVLCVPQNDPDDPPQSVNVLVVLLVLLVVLLVVLVVLLVVLVVVLVVCVVVVVDDPVLNVVSVVVSVVSVVVSVVSVVLNVLLVCLCPVLVLLVCCSGDPVNVVQQSVQQVVQRDDSCNLSVQQVVLSVVLVVLVVVSVVLSVVSVVLSVVVSVVSVVVPRDGDDPVVSCVSSVVSVVSSVVSNVCVVVSVVSSVSSSCSSCSSNPPQWGQGPVRDIDGSVCNVVSSVSSVSSSVSSVVSNVVSVVSVVVSVVSVVVSVD

=== Feature glossary ===
Key to the feature types in this record:

pLDDT. pLDDT is the predicted lDDT-Cα score: AlphaFold's confidence that the local environment of each residue (all inter-atomic distances within 15 Å) is correctly placed. It is a per-residue number between 0 and 100, with higher meaning more reliable.

Radius of gyration, Cα contacts, bounding box. The geometric summary reports three shape descriptors. Rg (radius of gyration) measures how spread out the Cα atoms are about their centre of mass; compact globular proteins have small Rg, elongated or unfolded ones large. Cα contacts (<8 Å, |i−j|>4) count long-range residue pairs in spatial proximity — high for tightly packed folds, near zero for rods or random coil. The bounding-box extents give the protein's footprint along x, y, z in Å.

Backbone torsions (φ/ψ). Backbone dihedral angles. Every residue except chain termini has a φ (preceding-C → N → Cα → C) and a ψ (N → Cα → C → next-N). They are reported in degrees following the IUPAC sign convention. Secondary structure is essentially a statement about which (φ, ψ) basin each residue occupies.

Contact-map, Ramachandran, and PAE plots. Plot images: a contact map (which residues are close in 3D, as an N×N binary image), a Ramachandran scatter (backbone torsion angles, revealing secondary-structure composition at a glance), and — for AlphaFold structures — a PAE heatmap (pairwise prediction confidence).

Predicted aligned error. Predicted Aligned Error (PAE) is an AlphaFold confidence matrix: entry (i, j) is the expected error in the position of residue j, in ångströms, when the prediction is superimposed on the true structure at residue i. Low PAE within a block of residues means that block is internally rigid and well-predicted; high PAE between two blocks means their relative placement is uncertain even if each block individually is confident.

Secondary structure (3-state, P-SEA). Three-state secondary structure (P-SEA) collapses the eight DSSP classes into helix (a), strand (b), and coil (c). P-SEA assigns these from Cα geometry alone — distances and angles — without requiring backbone oxygens, so it works on any Cα trace.

Solvent-accessible surface area. Solvent-accessible surface area (SASA) is the area in Å² traced out by the centre of a 1.4 Å probe sphere (a water molecule) rolled over the protein's van der Waals surface (Shrake–Rupley / Lee–Richards construction). Buried residues have near-zero SASA; fully exposed residues can exceed 200 Å². The total SASA scales roughly with the number of surface residues.

Foldseek 3Di. The Foldseek 3Di string encodes local tertiary geometry as a 20-letter alphabet — one character per residue — derived from the relative positions of nearby Cα atoms. Unlike the amino-acid sequence, 3Di is a direct function of the 3D structure, so two proteins with the same fold have similar 3Di strings even at low sequence identity.

B-factor. For experimental (PDB) structures, the B-factor (temperature factor) quantifies the positional spread of each atom in the crystal — a combination of thermal vibration and static disorder — in units of Å². High B-factors mark flexible loops or poorly resolved regions; low B-factors mark the rigid, well-ordered core.

mmCIF coordinates. The mmCIF block holds the 3D Cartesian coordinates of each backbone atom (N, Cα, C, O) in ångströms. mmCIF is the PDB's canonical archive format — a tagged-loop text representation of the atomic model.

InterPro / GO / CATH / organism. Functional annotations link the protein to curated databases. InterPro entries identify conserved domains and families by matching the sequence against member-database signatures (Pfam, PROSITE, CDD, …). Gene Ontology (GO) terms describe molecular function, biological process, and cellular component in a controlled vocabulary. CATH places the structure in a hierarchical fold classification (Class/Architecture/Topology/Homologous-superfamily). The organism is the source species.

Rendered structure images. Structure images are PyMOL renders from six orthogonal camera directions. Cartoon representation draws helices as coils and strands as arrows; sticks shows the backbone as bonds; surface shows the solvent-excluded envelope. Rainbow coloring maps sequence position to hue (blue→red, N→C); chain coloring assigns a distinct color per polypeptide.

Sequence. This is the polypeptide sequence — one letter per residue, N-terminus first. Length ranges from a few dozen residues for small domains to over a thousand for large multi-domain proteins.

Secondary structure (8-state, DSSP). The SS8 string is DSSP's per-residue secondary-structure call. α-helix (H) means an i→i+4 H-bond ladder; β-strand (E) means the residue participates in a β-sheet; 3₁₀ (G) and π (I) are tighter and wider helices; T/S are turns/bends; '-' is loop.

Nearest PDB structures. Structural nearest neighbors (via Foldseek easy-search vs the PDB). Reported per hit: target PDB id, E-value, and alignment TM-score. A TM-score above ~0.5 is the conventional threshold for 'same fold'.